Protein AF-A0A2C1LMJ2-F1 (afdb_monomer_lite)

Sequence (277 aa):
MWPTKSTRITDYFDTNRGGKLHGAVDVGAIQAGVAGDPIFAMADGMVTKAGTVTRGGLGIYIDHGQSIKSRYLHMSELSVQTGQMVKKGQVIGKMGGSDFKDGVLIPNGYAVHLDFVVYINDQATDPLKFFKDGQAIAGTPAAGSGKPNTSDKRKAIVDEASKYLGQGKVRYVSGAREPQNGKADCSGFTDYIYKKIAGINIGSWTGEQIKSGKTINISQAQVGDLIFIENPGHVAIVYDPAKRQMIHIGDDKGVQITDYDYAARGQRMVAVKNVLD

Secondary structure (DSSP, 8-state):
--SSS---EEE-TT-EETTEE--SEEEE-SSTT---PEEE-SSSEEEEEEEEETTTEEEEEEE-STTEEEEEEEEEEE---TT-EE-TT-EEEEEB-TTEETTEE-TT---SEEEEEEEETTEEE-GGGTEETTEEPTT-----SSSS-HHHHHHHHHHHHHTTBBTTTSEE-TT-EEGGGTEE-HHHHHHHHHHHHH-----SSHHHHTTSSEEE-GGG--TT-EEEEETTTEEEEEEETTTTEEEE--STT-BEEEEGGGGTTT-EEEEEEE---

InterPro domains:
  IPR000064 Endopeptidase, NLPC/P60 domain [PF00877] (170-272)
  IPR000064 Endopeptidase, NLPC/P60 domain [PS51935] (151-277)
  IPR011055 Duplicated hybrid motif [G3DSA:2.70.70.10] (1-127)
  IPR011055 Duplicated hybrid motif [SSF51261] (3-130)
  IPR016047 M23ase, beta-sheet core domain [PF01551] (32-127)
  IPR038765 Papain-like cysteine peptidase superfamily [SSF54001] (149-261)
  IPR050570 Bacterial cell wall metabolism enzyme [PTHR21666] (2-132)

Radius of gyration: 23.45 Å; chains: 1; bounding box: 61×38×62 Å

Structure (mmCIF, N/CA/C/O backbone):
data_AF-A0A2C1LMJ2-F1
#
_entry.id   AF-A0A2C1LMJ2-F1
#
loop_
_atom_site.group_PDB
_atom_site.id
_atom_site.type_symbol
_atom_site.label_atom_id
_atom_site.label_alt_id
_atom_site.label_comp_id
_atom_site.label_asym_id
_atom_site.label_entity_id
_atom_site.label_seq_id
_atom_site.pdbx_PDB_ins_code
_atom_site.Cartn_x
_atom_site.Cartn_y
_atom_site.Cartn_z
_atom_site.occupancy
_atom_site.B_iso_or_equiv
_atom_site.auth_seq_id
_atom_site.auth_comp_id
_atom_site.auth_asym_id
_atom_site.auth_atom_id
_atom_site.pdbx_PDB_model_num
ATOM 1 N N . MET A 1 1 ? 8.960 -12.797 -10.172 1.00 85.94 1 MET A N 1
ATOM 2 C CA . MET A 1 1 ? 9.346 -13.128 -11.555 1.00 85.94 1 MET 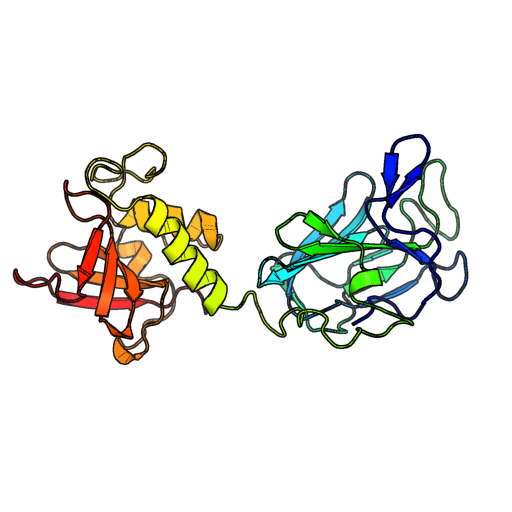A CA 1
ATOM 3 C C . MET A 1 1 ? 10.330 -12.068 -11.981 1.00 85.94 1 MET A C 1
ATOM 5 O O . MET A 1 1 ? 10.179 -10.933 -11.550 1.00 85.94 1 MET A O 1
ATOM 9 N N . TRP A 1 2 ? 11.345 -12.449 -12.746 1.00 93.62 2 TRP A N 1
ATOM 10 C CA . TRP A 1 2 ? 12.277 -11.483 -13.311 1.00 93.62 2 TRP A CA 1
ATOM 11 C C . TRP A 1 2 ? 11.534 -10.512 -14.252 1.00 93.62 2 TRP A C 1
ATOM 13 O O . TRP A 1 2 ? 10.632 -10.954 -14.969 1.00 93.62 2 TRP A O 1
ATOM 23 N N . PRO A 1 3 ? 11.827 -9.199 -14.225 1.00 94.75 3 PRO A N 1
ATOM 24 C CA . PRO A 1 3 ? 10.939 -8.187 -14.797 1.00 94.75 3 PRO A CA 1
ATOM 25 C C . PRO A 1 3 ? 11.120 -7.961 -16.304 1.00 94.75 3 PRO A C 1
ATOM 27 O O . PRO A 1 3 ? 10.484 -7.080 -16.867 1.00 94.75 3 PRO A O 1
ATOM 30 N N . THR A 1 4 ? 11.971 -8.726 -16.981 1.00 95.25 4 THR A N 1
ATOM 31 C CA . THR A 1 4 ? 12.159 -8.674 -18.439 1.00 95.25 4 THR A CA 1
ATOM 32 C C . THR A 1 4 ? 12.634 -10.040 -18.940 1.00 95.25 4 THR A C 1
ATOM 34 O O . THR A 1 4 ? 12.908 -10.933 -18.145 1.00 95.25 4 THR A O 1
ATOM 37 N N . LYS A 1 5 ? 12.704 -10.250 -20.255 1.00 93.50 5 LYS A N 1
ATOM 38 C CA . LYS A 1 5 ? 13.261 -11.482 -20.839 1.00 93.50 5 LYS A CA 1
ATOM 39 C C . LYS A 1 5 ? 14.792 -11.513 -20.805 1.00 93.50 5 LYS A C 1
ATOM 41 O O . LYS A 1 5 ? 15.373 -12.592 -20.779 1.00 93.50 5 LYS A O 1
ATOM 46 N N . SER A 1 6 ? 15.438 -10.349 -20.839 1.00 94.19 6 SER A N 1
ATOM 47 C CA . SER A 1 6 ? 16.899 -10.244 -20.829 1.00 94.19 6 SER A CA 1
ATOM 48 C C . SER A 1 6 ? 17.466 -10.528 -19.441 1.00 94.19 6 SER A C 1
ATOM 50 O O . SER A 1 6 ? 16.943 -10.038 -18.447 1.00 94.19 6 SER A O 1
ATOM 52 N N . THR A 1 7 ? 18.571 -11.263 -19.360 1.00 92.25 7 THR A N 1
ATOM 53 C CA . THR A 1 7 ? 19.354 -11.470 -18.127 1.00 92.25 7 THR A CA 1
ATOM 54 C C . THR A 1 7 ? 20.678 -10.698 -18.144 1.00 92.25 7 THR A C 1
ATOM 56 O O . THR A 1 7 ? 21.542 -10.916 -17.298 1.00 92.25 7 THR A O 1
ATOM 59 N N . ARG A 1 8 ? 20.857 -9.787 -19.112 1.00 93.50 8 ARG A N 1
ATOM 60 C CA . ARG A 1 8 ? 22.090 -9.015 -19.311 1.00 93.50 8 ARG A CA 1
ATOM 61 C C . ARG A 1 8 ? 22.219 -7.916 -18.258 1.00 93.50 8 ARG A C 1
ATOM 63 O O . ARG A 1 8 ? 21.738 -6.807 -18.470 1.00 93.50 8 ARG A O 1
ATOM 70 N N . ILE A 1 9 ? 22.881 -8.211 -17.144 1.00 93.88 9 ILE A N 1
ATOM 71 C CA . ILE A 1 9 ? 23.199 -7.197 -16.134 1.00 93.88 9 ILE A CA 1
ATOM 72 C C . ILE A 1 9 ? 24.273 -6.258 -16.688 1.00 93.88 9 ILE A C 1
ATOM 74 O O . ILE A 1 9 ? 25.359 -6.700 -17.062 1.00 93.88 9 ILE A O 1
ATOM 78 N N . THR A 1 10 ? 23.946 -4.972 -16.782 1.00 91.88 10 THR A N 1
ATOM 79 C CA . THR A 1 10 ? 24.845 -3.916 -17.268 1.00 91.88 10 THR A CA 1
ATOM 80 C C . THR A 1 10 ? 25.424 -3.076 -16.138 1.00 91.88 10 THR A C 1
ATOM 82 O O . THR A 1 10 ? 26.495 -2.506 -16.319 1.00 91.88 10 THR A O 1
ATOM 85 N N . ASP A 1 11 ? 24.760 -3.029 -14.980 1.00 90.75 11 ASP A N 1
ATOM 86 C CA . ASP A 1 11 ? 25.336 -2.510 -13.738 1.00 90.75 11 ASP A CA 1
ATOM 87 C C . ASP A 1 11 ? 24.679 -3.153 -12.504 1.00 90.75 11 ASP A C 1
ATOM 89 O O . ASP A 1 11 ? 23.511 -3.551 -12.536 1.00 90.75 11 ASP A O 1
ATOM 93 N N . TYR A 1 12 ? 25.438 -3.261 -11.419 1.00 92.19 12 TYR A N 1
ATOM 94 C CA . TYR A 1 12 ? 25.044 -3.920 -10.178 1.00 92.19 12 TYR A CA 1
ATOM 95 C C . TYR A 1 12 ? 24.556 -2.926 -9.121 1.00 92.19 12 TYR A C 1
ATOM 97 O O . TYR A 1 12 ? 24.864 -1.729 -9.156 1.00 92.19 12 TYR A O 1
ATOM 105 N N . PHE A 1 13 ? 23.807 -3.454 -8.153 1.00 90.25 13 PHE A N 1
ATOM 106 C CA . PHE A 1 13 ? 23.475 -2.736 -6.929 1.00 90.25 13 PHE A CA 1
ATOM 107 C C . PHE A 1 13 ? 24.760 -2.438 -6.145 1.00 90.25 13 PHE A C 1
ATOM 109 O O . PHE A 1 13 ? 25.679 -3.253 -6.111 1.00 90.25 13 PHE A O 1
ATOM 116 N N . ASP A 1 14 ? 24.829 -1.261 -5.533 1.00 88.31 14 ASP A N 1
ATOM 117 C CA . ASP A 1 14 ? 25.985 -0.724 -4.812 1.00 88.31 14 ASP A CA 1
ATOM 118 C C . ASP A 1 14 ? 27.267 -0.528 -5.646 1.00 88.31 14 ASP A C 1
ATOM 120 O O . ASP A 1 14 ? 28.320 -0.222 -5.081 1.00 88.31 14 ASP A O 1
ATOM 124 N N . THR A 1 15 ? 27.216 -0.586 -6.987 1.00 88.19 15 THR A N 1
ATOM 125 C CA . THR A 1 15 ? 28.361 -0.150 -7.807 1.00 88.19 15 THR A CA 1
ATOM 126 C C . THR A 1 15 ? 28.733 1.289 -7.446 1.00 88.19 15 THR A C 1
ATOM 128 O O . THR A 1 15 ? 27.905 2.204 -7.496 1.00 88.19 15 THR A O 1
ATOM 131 N N . ASN A 1 16 ? 29.996 1.508 -7.079 1.00 86.94 16 ASN A N 1
ATOM 132 C CA . ASN A 1 16 ? 30.494 2.823 -6.695 1.00 86.94 16 ASN A CA 1
ATOM 133 C C . ASN A 1 16 ? 30.816 3.668 -7.936 1.00 86.94 16 ASN A C 1
ATOM 135 O O . ASN A 1 16 ? 31.788 3.414 -8.645 1.00 86.94 16 ASN A O 1
ATOM 139 N N . ARG A 1 17 ? 30.025 4.717 -8.164 1.00 82.38 17 ARG A N 1
ATOM 140 C CA . ARG A 1 17 ? 30.192 5.680 -9.257 1.00 82.38 17 ARG A CA 1
ATOM 141 C C . ARG A 1 17 ? 30.736 6.998 -8.694 1.00 82.38 17 ARG A C 1
ATOM 143 O O . ARG A 1 17 ? 29.991 7.956 -8.496 1.00 82.38 17 ARG A O 1
ATOM 150 N N . GLY A 1 18 ? 32.031 7.029 -8.372 1.00 77.69 18 GLY A N 1
ATOM 151 C CA . GLY A 1 18 ? 32.711 8.243 -7.892 1.00 77.69 18 GLY A CA 1
ATOM 152 C C . GLY A 1 18 ? 32.215 8.742 -6.529 1.00 77.69 18 GLY A C 1
ATOM 153 O O . GLY A 1 18 ? 32.007 9.937 -6.344 1.00 77.69 18 GLY A O 1
ATOM 154 N N . GLY A 1 19 ? 31.979 7.826 -5.588 1.00 77.19 19 GLY A N 1
ATOM 155 C CA . GLY A 1 19 ? 31.484 8.120 -4.238 1.00 77.19 19 GLY A CA 1
ATOM 156 C C . GLY A 1 19 ? 29.964 8.023 -4.092 1.00 77.19 19 GLY A C 1
ATOM 157 O O . GLY A 1 19 ? 29.449 8.140 -2.983 1.00 77.19 19 GLY A O 1
ATOM 158 N N . LYS A 1 20 ? 29.236 7.776 -5.188 1.00 80.94 20 LYS A N 1
ATOM 159 C CA . LYS A 1 20 ? 27.794 7.531 -5.170 1.00 80.94 20 LYS A CA 1
ATOM 160 C C . LYS A 1 20 ? 27.500 6.071 -5.500 1.00 80.94 20 LYS A C 1
ATOM 162 O O . LYS A 1 20 ? 27.797 5.619 -6.602 1.00 80.94 20 LYS A O 1
ATOM 167 N N . LEU A 1 21 ? 26.885 5.362 -4.558 1.00 85.38 21 LEU A N 1
ATOM 168 C CA . LEU A 1 21 ? 26.446 3.983 -4.759 1.00 85.38 21 LEU A CA 1
ATOM 169 C C . LEU A 1 21 ? 25.226 3.923 -5.682 1.00 85.38 21 LEU A C 1
ATOM 171 O O . LEU A 1 21 ? 24.324 4.770 -5.620 1.00 85.38 21 LEU A O 1
ATOM 175 N N . HIS A 1 22 ? 25.215 2.920 -6.549 1.00 86.56 22 HIS A N 1
ATOM 176 C CA . HIS A 1 22 ? 24.109 2.642 -7.443 1.00 86.56 22 HIS A CA 1
ATOM 177 C C . HIS A 1 22 ? 22.973 1.921 -6.700 1.00 86.56 22 HIS A C 1
ATOM 179 O O . HIS A 1 22 ? 23.120 0.788 -6.266 1.00 86.56 22 HIS A O 1
ATOM 185 N N . GLY A 1 23 ? 21.824 2.576 -6.535 1.00 89.25 23 GLY A N 1
ATOM 186 C CA . GLY A 1 23 ? 20.701 2.038 -5.752 1.00 89.25 23 GLY A CA 1
ATOM 187 C C . GLY A 1 23 ? 19.772 1.088 -6.515 1.00 89.25 23 GLY A C 1
ATOM 188 O O . GLY A 1 23 ? 18.599 1.005 -6.147 1.00 89.25 23 GLY A O 1
ATOM 189 N N . ALA A 1 24 ? 20.246 0.465 -7.597 1.00 92.38 24 ALA A N 1
ATOM 190 C CA . ALA A 1 24 ? 19.465 -0.398 -8.478 1.00 92.38 24 ALA A CA 1
ATOM 191 C C . ALA A 1 24 ? 20.333 -1.439 -9.188 1.00 92.38 24 ALA A C 1
ATOM 193 O O . ALA A 1 24 ? 21.556 -1.398 -9.111 1.00 92.38 24 ALA A O 1
ATOM 194 N N . VAL A 1 25 ? 19.688 -2.372 -9.883 1.00 94.38 25 VAL A N 1
ATOM 195 C CA . VAL A 1 25 ? 20.341 -3.221 -10.884 1.00 94.38 25 VAL A CA 1
ATOM 196 C C . VAL A 1 25 ? 19.896 -2.751 -12.259 1.00 94.38 25 VAL A C 1
ATOM 198 O O . VAL A 1 25 ? 18.694 -2.638 -12.506 1.00 94.38 25 VAL A O 1
ATOM 201 N N . ASP A 1 26 ? 20.863 -2.524 -13.146 1.00 94.94 26 ASP A N 1
ATOM 202 C CA . ASP A 1 26 ? 20.603 -2.141 -14.530 1.00 94.94 26 ASP A CA 1
ATOM 203 C C . ASP A 1 26 ? 20.604 -3.396 -15.404 1.00 94.94 26 ASP A C 1
ATOM 205 O O . ASP A 1 26 ? 21.599 -4.123 -15.483 1.00 94.94 26 ASP A O 1
ATOM 209 N N . VAL A 1 27 ? 19.479 -3.655 -16.070 1.00 95.62 27 VAL A N 1
ATOM 210 C CA . VAL A 1 27 ? 19.295 -4.791 -16.980 1.00 95.62 27 VAL A CA 1
ATOM 211 C C . VAL A 1 27 ? 19.200 -4.270 -18.407 1.00 95.62 27 VAL A C 1
ATOM 213 O O . VAL A 1 27 ? 18.234 -3.601 -18.770 1.00 95.62 27 VAL A O 1
ATOM 216 N N . GLY A 1 28 ? 20.189 -4.580 -19.238 1.00 93.62 28 GLY A N 1
ATOM 217 C CA . GLY A 1 28 ? 20.190 -4.190 -20.644 1.00 93.62 28 GLY A CA 1
ATOM 218 C C . GLY A 1 28 ? 19.134 -4.942 -21.455 1.00 93.62 28 GLY A C 1
ATOM 219 O O . GLY A 1 28 ? 18.804 -6.090 -21.150 1.00 93.62 28 GLY A O 1
ATOM 220 N N . ALA A 1 29 ? 18.658 -4.325 -22.537 1.00 93.12 29 ALA A N 1
ATOM 221 C CA . ALA A 1 29 ? 17.764 -4.970 -23.504 1.00 93.12 29 ALA A CA 1
ATOM 222 C C . ALA A 1 29 ? 18.360 -6.268 -24.090 1.00 93.12 29 ALA A C 1
ATOM 224 O O . ALA A 1 29 ? 19.580 -6.460 -24.077 1.00 93.12 29 ALA A O 1
ATOM 225 N N . ILE A 1 30 ? 17.510 -7.154 -24.620 1.00 93.00 30 ILE A N 1
ATOM 226 C CA . ILE A 1 30 ? 17.880 -8.411 -25.289 1.00 93.00 30 ILE A CA 1
ATOM 227 C C . ILE A 1 30 ? 18.938 -8.121 -26.353 1.00 93.00 30 ILE A C 1
ATOM 229 O O . ILE A 1 30 ? 20.022 -8.704 -26.330 1.00 93.00 30 ILE A O 1
ATOM 233 N N . GLN A 1 31 ? 18.645 -7.167 -27.238 1.00 91.31 31 GLN A N 1
ATOM 234 C CA . GLN A 1 31 ? 19.611 -6.610 -28.171 1.00 91.31 31 GLN A CA 1
ATOM 235 C C . GLN A 1 31 ? 20.116 -5.274 -27.625 1.00 91.31 31 GLN A C 1
ATOM 237 O O . GLN A 1 31 ? 19.340 -4.357 -27.363 1.00 91.31 31 GLN A O 1
ATOM 242 N N . ALA A 1 32 ? 21.432 -5.163 -27.434 1.00 88.88 32 ALA A N 1
ATOM 243 C CA . ALA A 1 32 ? 22.042 -3.965 -26.869 1.00 88.88 32 ALA A CA 1
ATOM 244 C C . ALA A 1 32 ? 21.662 -2.710 -27.675 1.00 88.88 32 ALA A C 1
ATOM 246 O O . ALA A 1 32 ? 21.808 -2.684 -28.895 1.00 88.88 32 ALA A O 1
ATOM 247 N N . GLY A 1 33 ? 21.175 -1.680 -26.978 1.00 84.25 33 GLY A N 1
ATOM 248 C CA . GLY A 1 33 ? 20.777 -0.406 -27.583 1.00 84.25 33 GLY A CA 1
ATOM 249 C C . GLY A 1 33 ? 19.400 -0.394 -28.257 1.00 84.25 33 GLY A C 1
ATOM 250 O O . GLY A 1 33 ? 18.991 0.661 -28.730 1.00 84.25 33 GLY A O 1
ATOM 251 N N . VAL A 1 34 ? 18.666 -1.512 -28.286 1.00 88.69 34 VAL A N 1
ATOM 252 C CA . VAL A 1 34 ? 17.339 -1.592 -28.917 1.00 88.69 34 VAL A CA 1
ATOM 253 C C . VAL A 1 34 ? 16.242 -1.540 -27.855 1.00 88.69 34 VAL A C 1
ATOM 255 O O . VAL A 1 34 ? 16.146 -2.421 -27.006 1.00 88.69 34 VAL A O 1
ATOM 258 N N . ALA A 1 35 ? 15.418 -0.490 -27.889 1.00 90.88 35 ALA A N 1
ATOM 259 C CA . ALA A 1 35 ? 14.278 -0.318 -26.987 1.00 90.88 35 ALA A CA 1
ATOM 260 C C . ALA A 1 35 ? 13.079 -1.195 -27.392 1.00 90.88 35 ALA A C 1
ATOM 262 O O . ALA A 1 35 ? 13.004 -1.691 -28.513 1.00 90.88 35 ALA A O 1
ATOM 263 N N . GLY A 1 36 ? 12.104 -1.330 -26.490 1.00 92.62 36 GLY A N 1
ATOM 264 C CA . GLY A 1 36 ? 10.821 -1.978 -26.785 1.00 92.62 36 GLY A CA 1
ATOM 265 C C . GLY A 1 36 ? 10.602 -3.332 -26.113 1.00 92.62 36 GLY A C 1
ATOM 266 O O . GLY A 1 36 ? 9.478 -3.834 -26.146 1.00 92.62 36 GLY A O 1
ATOM 267 N N . ASP A 1 37 ? 11.625 -3.903 -25.471 1.00 96.12 37 ASP A N 1
ATOM 268 C CA . ASP A 1 37 ? 11.475 -5.156 -24.729 1.00 96.12 37 ASP A CA 1
ATOM 269 C C . ASP A 1 37 ? 10.363 -5.047 -23.675 1.00 96.12 37 ASP A C 1
ATOM 271 O O . ASP A 1 37 ? 10.301 -4.046 -22.951 1.00 96.12 37 ASP A O 1
ATOM 275 N N . PRO A 1 38 ? 9.488 -6.060 -23.543 1.00 97.56 38 PRO A N 1
ATOM 276 C CA . PRO A 1 38 ? 8.408 -6.019 -22.570 1.00 97.56 38 PRO A CA 1
ATOM 277 C C . PRO A 1 38 ? 8.964 -6.044 -21.144 1.00 97.56 38 PRO A C 1
ATOM 279 O O . PRO A 1 38 ? 9.822 -6.866 -20.810 1.00 97.56 38 PRO A O 1
ATOM 282 N N . ILE A 1 39 ? 8.422 -5.170 -20.298 1.00 98.44 39 ILE A N 1
ATOM 283 C CA . ILE A 1 39 ? 8.663 -5.166 -18.856 1.00 98.44 39 ILE A CA 1
ATOM 284 C C . ILE A 1 39 ? 7.461 -5.805 -18.163 1.00 98.44 39 ILE A C 1
ATOM 286 O O . ILE A 1 39 ? 6.311 -5.454 -18.441 1.00 98.44 39 ILE A O 1
ATOM 290 N N . PHE A 1 40 ? 7.731 -6.731 -17.249 1.00 97.69 40 PHE A N 1
ATOM 291 C CA . PHE A 1 40 ? 6.736 -7.498 -16.509 1.00 97.69 40 PHE A CA 1
ATOM 292 C C . PHE A 1 40 ? 6.685 -7.085 -15.038 1.00 97.69 40 PHE A C 1
ATOM 294 O O . PHE A 1 40 ? 7.719 -6.852 -14.412 1.00 97.69 40 PHE A O 1
ATOM 301 N N . ALA A 1 41 ? 5.489 -7.098 -14.449 1.00 95.75 41 ALA A N 1
ATOM 302 C CA . ALA A 1 41 ? 5.347 -6.986 -13.002 1.00 95.75 41 ALA A CA 1
ATOM 303 C C . ALA A 1 41 ? 6.002 -8.193 -12.306 1.00 95.75 41 ALA A C 1
ATOM 305 O O . ALA A 1 41 ? 5.666 -9.350 -12.588 1.00 95.75 41 ALA A O 1
ATOM 306 N N . MET A 1 42 ? 6.912 -7.939 -11.358 1.00 93.38 42 MET A N 1
ATOM 307 C CA . MET A 1 42 ? 7.616 -9.016 -10.651 1.00 93.38 42 MET A CA 1
ATOM 308 C C . MET A 1 42 ? 6.660 -9.919 -9.853 1.00 93.38 42 MET A C 1
ATOM 310 O O . MET A 1 42 ? 6.936 -11.106 -9.658 1.00 93.38 42 MET A O 1
ATOM 314 N N . ALA A 1 43 ? 5.551 -9.360 -9.382 1.00 87.00 43 ALA A N 1
ATOM 315 C CA . ALA A 1 43 ? 4.539 -10.002 -8.560 1.00 87.00 43 ALA A CA 1
ATOM 316 C C . ALA A 1 43 ? 3.198 -9.279 -8.736 1.00 87.00 43 ALA A C 1
ATOM 318 O O . ALA A 1 43 ? 3.145 -8.206 -9.342 1.00 87.00 43 ALA A O 1
ATOM 319 N N . ASP A 1 44 ? 2.128 -9.870 -8.209 1.00 80.50 44 ASP A N 1
ATOM 320 C CA . ASP A 1 44 ? 0.839 -9.187 -8.100 1.00 80.50 44 ASP A CA 1
ATOM 321 C C . ASP A 1 44 ? 1.005 -7.915 -7.262 1.00 80.50 44 ASP A C 1
ATOM 323 O O . ASP A 1 44 ? 1.825 -7.873 -6.346 1.00 80.50 44 ASP A O 1
ATOM 327 N N . GLY A 1 45 ? 0.246 -6.867 -7.563 1.00 80.25 45 GLY A N 1
ATOM 328 C CA . GLY A 1 45 ? 0.314 -5.644 -6.770 1.00 80.25 45 GLY A CA 1
ATOM 329 C C . GLY A 1 45 ? -0.518 -4.502 -7.325 1.00 80.25 45 GLY A C 1
ATOM 330 O O . GLY A 1 45 ? -1.199 -4.641 -8.343 1.00 80.25 45 GLY A O 1
ATOM 331 N N . MET A 1 46 ? -0.464 -3.366 -6.636 1.00 80.38 46 MET A N 1
ATOM 332 C CA . MET A 1 46 ? -1.110 -2.120 -7.041 1.00 80.38 46 MET A CA 1
ATOM 333 C C . MET A 1 46 ? -0.057 -1.137 -7.542 1.00 80.38 46 MET A C 1
ATOM 335 O O . MET A 1 46 ? 0.916 -0.850 -6.846 1.00 80.38 46 MET A O 1
ATOM 339 N N . VAL A 1 47 ? -0.263 -0.585 -8.733 1.00 84.94 47 VAL A N 1
ATOM 340 C CA . VAL A 1 47 ? 0.583 0.481 -9.268 1.00 84.94 47 VAL A CA 1
ATOM 341 C C . VAL A 1 47 ? 0.400 1.729 -8.402 1.00 84.94 47 VAL A C 1
ATOM 343 O O . VAL A 1 47 ? -0.665 2.340 -8.403 1.00 84.94 47 VAL A O 1
ATOM 346 N N . THR A 1 48 ? 1.423 2.124 -7.648 1.00 85.38 48 THR A N 1
ATOM 347 C CA . THR A 1 48 ? 1.388 3.320 -6.783 1.00 85.38 48 THR A CA 1
ATOM 348 C C . THR A 1 48 ? 1.857 4.576 -7.505 1.00 85.38 48 THR A C 1
ATOM 350 O O . THR A 1 48 ? 1.533 5.687 -7.088 1.00 85.38 48 THR A O 1
ATOM 353 N N . LYS A 1 49 ? 2.581 4.412 -8.616 1.00 93.00 49 LYS A N 1
ATOM 354 C CA . LYS A 1 49 ? 2.957 5.492 -9.528 1.00 93.00 49 LYS A CA 1
ATOM 355 C C . LYS A 1 49 ? 3.190 4.935 -10.929 1.00 93.00 49 LYS A C 1
ATOM 357 O O . LYS A 1 49 ? 3.893 3.942 -11.064 1.00 93.00 49 LYS A O 1
ATOM 362 N N . ALA A 1 50 ? 2.655 5.600 -11.947 1.00 95.88 50 ALA A N 1
ATOM 363 C CA . ALA A 1 50 ? 2.994 5.406 -13.355 1.00 95.88 50 ALA A CA 1
ATOM 364 C C . ALA A 1 50 ? 3.095 6.779 -14.033 1.00 95.88 50 ALA A C 1
ATOM 366 O O . ALA A 1 50 ? 2.125 7.536 -14.041 1.00 95.88 50 ALA A O 1
ATOM 367 N N . GLY A 1 51 ? 4.274 7.132 -14.543 1.00 93.56 51 GLY A N 1
ATOM 368 C CA . GLY A 1 51 ? 4.508 8.414 -15.211 1.00 93.56 51 GLY A CA 1
ATOM 369 C C . GLY A 1 51 ? 5.956 8.877 -15.100 1.00 93.56 51 GLY A C 1
ATOM 370 O O . GLY A 1 51 ? 6.853 8.080 -14.833 1.00 93.56 51 GLY A O 1
ATOM 371 N N . THR A 1 52 ? 6.188 10.177 -15.278 1.00 92.06 52 THR A N 1
ATOM 372 C CA . THR A 1 52 ? 7.531 10.761 -15.179 1.00 92.06 52 THR A CA 1
ATOM 373 C C . THR A 1 52 ? 8.066 10.717 -13.744 1.00 92.06 52 THR A C 1
ATOM 375 O O . THR A 1 52 ? 7.405 11.107 -12.773 1.00 92.06 52 THR A O 1
ATOM 378 N N . VAL A 1 53 ? 9.306 10.257 -13.609 1.00 88.62 53 VAL A N 1
ATOM 379 C CA . VAL A 1 53 ? 10.069 10.172 -12.367 1.00 88.62 53 VAL A CA 1
ATOM 380 C C . VAL A 1 53 ? 11.312 11.042 -12.513 1.00 88.62 53 VAL A C 1
ATOM 382 O O . VAL A 1 53 ? 12.065 10.928 -13.479 1.00 88.62 53 VAL A O 1
ATOM 385 N N . THR A 1 54 ? 11.543 11.923 -11.540 1.00 84.06 54 THR A N 1
ATOM 386 C CA . THR A 1 54 ? 12.714 12.804 -11.513 1.00 84.06 54 THR A CA 1
ATOM 387 C C . THR A 1 54 ? 13.996 11.980 -11.630 1.00 84.06 54 THR A C 1
ATOM 389 O O . THR A 1 54 ? 14.241 11.108 -10.799 1.00 84.06 54 THR A O 1
ATOM 392 N N . ARG A 1 55 ? 14.816 12.268 -12.652 1.00 80.62 55 ARG A N 1
ATOM 393 C CA . ARG A 1 55 ? 16.060 11.538 -12.986 1.00 80.62 55 ARG A CA 1
ATOM 394 C C . ARG A 1 55 ? 15.866 10.058 -13.367 1.00 80.62 55 ARG A C 1
ATOM 396 O O . ARG A 1 55 ? 16.847 9.331 -13.434 1.00 80.62 55 ARG A O 1
ATOM 403 N N . GLY A 1 56 ? 14.629 9.619 -13.603 1.00 84.69 56 GLY A N 1
ATOM 404 C CA . GLY A 1 56 ? 14.281 8.244 -13.975 1.00 84.69 56 GLY A CA 1
ATOM 405 C C . GLY A 1 56 ? 13.565 8.106 -15.322 1.00 84.69 56 GLY A C 1
ATOM 406 O O . GLY A 1 56 ? 13.328 6.986 -15.761 1.00 84.69 56 GLY A O 1
ATOM 407 N N . GLY A 1 57 ? 13.198 9.212 -15.979 1.00 88.88 57 GLY A N 1
ATOM 408 C CA . GLY A 1 57 ? 12.363 9.167 -17.184 1.00 88.88 57 GLY A CA 1
ATOM 409 C C . GLY A 1 57 ? 10.955 8.654 -16.867 1.00 88.88 57 GLY A C 1
ATOM 410 O O . GLY A 1 57 ? 10.421 8.944 -15.794 1.00 88.88 57 GLY A O 1
ATOM 411 N N . LEU A 1 58 ? 10.337 7.900 -17.779 1.00 92.94 58 LEU A N 1
ATOM 412 C CA . LEU A 1 58 ? 9.099 7.185 -17.464 1.00 92.94 58 LEU A CA 1
ATOM 413 C C . LEU A 1 58 ? 9.396 6.012 -16.531 1.00 92.94 58 LEU A C 1
ATOM 415 O O . LEU A 1 58 ? 10.365 5.275 -16.726 1.00 92.94 58 LEU A O 1
ATOM 419 N N . GLY A 1 59 ? 8.534 5.819 -15.540 1.00 96.00 59 GLY A N 1
ATOM 420 C CA . GLY A 1 59 ? 8.684 4.717 -14.611 1.00 96.00 59 GLY A CA 1
ATOM 421 C C . GLY A 1 59 ? 7.406 4.324 -13.894 1.00 96.00 59 GLY A C 1
ATOM 422 O O . GLY A 1 59 ? 6.414 5.060 -13.860 1.00 96.00 59 GLY A O 1
ATOM 423 N N . ILE A 1 60 ? 7.471 3.135 -13.304 1.00 97.94 60 ILE A N 1
ATOM 424 C CA . ILE A 1 60 ? 6.399 2.495 -12.555 1.00 97.94 60 ILE A CA 1
ATOM 425 C C . ILE A 1 60 ? 6.901 2.111 -11.165 1.00 97.94 60 ILE A C 1
ATOM 427 O O . ILE A 1 60 ? 8.019 1.625 -11.003 1.00 97.94 60 ILE A O 1
ATOM 431 N N . TYR A 1 61 ? 6.043 2.300 -10.167 1.00 96.88 61 TYR A N 1
ATOM 432 C CA . TYR A 1 61 ? 6.192 1.747 -8.826 1.00 96.88 61 TYR A CA 1
ATOM 433 C C . TYR A 1 61 ? 4.998 0.841 -8.538 1.00 96.88 61 TYR A C 1
ATOM 435 O O . TYR A 1 61 ? 3.856 1.229 -8.797 1.00 96.88 61 TYR A O 1
ATOM 443 N N . ILE A 1 62 ? 5.251 -0.347 -7.991 1.00 88.94 62 ILE A N 1
ATOM 444 C CA . ILE A 1 62 ? 4.209 -1.307 -7.611 1.00 88.94 62 ILE A CA 1
ATOM 445 C C . ILE A 1 62 ? 4.378 -1.659 -6.137 1.00 88.94 62 ILE A C 1
ATOM 447 O O . ILE A 1 62 ? 5.470 -2.018 -5.704 1.00 88.94 62 ILE A O 1
ATOM 451 N N . ASP A 1 63 ? 3.293 -1.550 -5.376 1.00 81.50 63 ASP A N 1
ATOM 452 C CA . ASP A 1 63 ? 3.184 -2.084 -4.020 1.00 81.50 63 ASP A CA 1
ATOM 453 C C . ASP A 1 63 ? 2.642 -3.516 -4.072 1.00 81.50 63 ASP A C 1
ATOM 455 O O . ASP A 1 63 ? 1.564 -3.760 -4.623 1.00 81.50 63 ASP A O 1
ATOM 459 N N . HIS A 1 64 ? 3.408 -4.451 -3.512 1.00 80.69 64 HIS A N 1
ATOM 460 C CA . HIS A 1 64 ? 3.117 -5.885 -3.484 1.00 80.69 64 HIS A CA 1
ATOM 461 C C . HIS A 1 64 ? 2.579 -6.357 -2.120 1.00 80.69 64 HIS A C 1
ATOM 463 O O . HIS A 1 64 ? 2.378 -7.555 -1.919 1.00 80.69 64 HIS A O 1
ATOM 469 N N . GLY A 1 65 ? 2.349 -5.440 -1.172 1.00 67.94 65 GLY A N 1
ATOM 470 C CA . GLY A 1 65 ? 2.006 -5.772 0.212 1.00 67.94 65 GLY A CA 1
ATOM 471 C C . GLY A 1 65 ? 3.213 -6.230 1.035 1.00 67.94 65 GLY A C 1
ATOM 472 O O . GLY A 1 65 ? 4.331 -6.298 0.531 1.00 67.94 65 GLY A O 1
ATOM 473 N N . GLN A 1 66 ? 2.999 -6.527 2.324 1.00 68.31 66 GLN A N 1
ATOM 474 C CA . GLN A 1 66 ? 4.051 -6.979 3.257 1.00 68.31 66 GLN A CA 1
ATOM 475 C C . GLN A 1 66 ? 5.310 -6.086 3.267 1.00 68.31 66 GLN A C 1
ATOM 477 O O . GLN A 1 66 ? 6.429 -6.572 3.419 1.00 68.31 66 GLN A O 1
ATOM 482 N N . SER A 1 67 ? 5.135 -4.775 3.064 1.00 76.62 67 SER A N 1
ATOM 483 C CA . SER A 1 67 ? 6.232 -3.804 2.930 1.00 76.62 67 SER A CA 1
ATOM 484 C C . SER A 1 67 ? 7.198 -4.076 1.765 1.00 76.62 67 SER A C 1
ATOM 486 O O . SER A 1 67 ? 8.337 -3.606 1.791 1.00 76.62 67 SER A O 1
ATOM 488 N N . ILE A 1 68 ? 6.751 -4.809 0.741 1.00 80.75 68 ILE A N 1
ATOM 489 C CA . ILE A 1 68 ? 7.509 -5.101 -0.476 1.00 80.75 68 ILE A CA 1
ATOM 490 C C . ILE A 1 68 ? 7.018 -4.193 -1.604 1.00 80.75 68 ILE A C 1
ATOM 492 O O . ILE A 1 68 ? 5.832 -4.170 -1.934 1.00 80.75 68 ILE A O 1
ATOM 496 N N . LYS A 1 69 ? 7.937 -3.470 -2.247 1.00 89.44 69 LYS A N 1
ATOM 497 C CA . LYS A 1 69 ? 7.641 -2.652 -3.435 1.00 89.44 69 LYS A CA 1
ATOM 498 C C . LYS A 1 69 ? 8.646 -2.937 -4.537 1.00 89.44 69 LYS A C 1
ATOM 500 O O . LYS A 1 69 ? 9.759 -3.379 -4.268 1.00 89.44 69 LYS A O 1
ATOM 505 N N . SER A 1 70 ? 8.283 -2.639 -5.774 1.00 95.94 70 SER A N 1
ATOM 506 C CA . SER A 1 70 ? 9.222 -2.649 -6.894 1.00 95.94 70 SER A CA 1
ATOM 507 C C . SER A 1 70 ? 9.175 -1.361 -7.690 1.00 95.94 70 SER A C 1
ATOM 509 O O . SER A 1 70 ? 8.147 -0.682 -7.732 1.00 95.94 70 SER A O 1
ATOM 511 N N . ARG A 1 71 ? 10.308 -1.025 -8.309 1.00 97.00 71 ARG A N 1
ATOM 512 C CA . ARG A 1 71 ? 10.468 0.138 -9.179 1.00 97.00 71 ARG A CA 1
ATOM 513 C C . ARG A 1 71 ? 11.074 -0.279 -10.511 1.00 97.00 71 ARG A C 1
ATOM 515 O O . ARG A 1 71 ? 12.017 -1.063 -10.534 1.00 97.00 71 ARG A O 1
ATOM 522 N N . TYR A 1 72 ? 10.538 0.304 -11.576 1.00 97.75 72 TYR A N 1
ATOM 523 C CA . TYR A 1 72 ? 10.936 0.106 -12.965 1.00 97.75 72 TYR A CA 1
ATOM 524 C C . TYR A 1 72 ? 11.118 1.494 -13.578 1.00 97.75 72 TYR A C 1
ATOM 526 O O . TYR A 1 72 ? 10.141 2.240 -13.651 1.00 97.75 72 TYR A O 1
ATOM 534 N N . LEU A 1 73 ? 12.334 1.878 -13.960 1.00 95.94 73 LEU A N 1
ATOM 535 C CA . LEU A 1 73 ? 12.606 3.188 -14.569 1.00 95.94 73 LEU A CA 1
ATOM 536 C C . LEU A 1 73 ? 13.118 3.050 -16.005 1.00 95.94 73 LEU A C 1
ATOM 538 O O . LEU A 1 73 ? 13.295 1.945 -16.516 1.00 95.94 73 LEU A O 1
ATOM 542 N N . HIS A 1 74 ? 13.343 4.201 -16.641 1.00 93.38 74 HIS A N 1
ATOM 543 C CA . HIS A 1 74 ? 13.898 4.323 -17.988 1.00 93.38 74 HIS A CA 1
ATOM 544 C C . HIS A 1 74 ? 13.013 3.665 -19.057 1.00 93.38 74 HIS A C 1
ATOM 546 O O . HIS A 1 74 ? 13.488 3.186 -20.080 1.00 93.38 74 HIS A O 1
ATOM 552 N N . MET A 1 75 ? 11.698 3.647 -18.832 1.00 93.88 75 MET A N 1
ATOM 553 C CA . MET A 1 75 ? 10.735 3.035 -19.746 1.00 93.88 75 MET A CA 1
ATOM 554 C C . MET A 1 75 ? 10.510 3.916 -20.987 1.00 93.88 75 MET A C 1
ATOM 556 O O . MET A 1 75 ? 10.602 5.141 -20.918 1.00 93.88 75 MET A O 1
ATOM 560 N N . SER A 1 76 ? 10.184 3.299 -22.124 1.00 92.62 76 SER A N 1
ATOM 561 C CA . SER A 1 76 ? 9.763 4.005 -23.348 1.00 92.62 76 SER A CA 1
ATOM 562 C C . SER A 1 76 ? 8.243 4.148 -23.442 1.00 92.62 76 SER A C 1
ATOM 564 O O . SER A 1 76 ? 7.739 5.103 -24.027 1.00 92.62 76 SER A O 1
ATOM 566 N N . GLU A 1 77 ? 7.506 3.218 -22.832 1.00 94.12 77 GLU A N 1
ATOM 567 C CA . GLU A 1 77 ? 6.046 3.165 -22.858 1.00 94.12 77 GLU A CA 1
ATOM 568 C C . GLU A 1 77 ? 5.522 2.601 -21.535 1.00 94.12 77 GLU A C 1
ATOM 570 O O . GLU A 1 77 ? 6.107 1.667 -20.979 1.00 94.12 77 GLU A O 1
ATOM 575 N N . LEU A 1 78 ? 4.402 3.146 -21.054 1.00 96.44 78 LEU A N 1
ATOM 576 C CA . LEU A 1 78 ? 3.660 2.636 -19.903 1.00 96.44 78 LEU A CA 1
ATOM 577 C C . LEU A 1 78 ? 2.362 1.991 -20.398 1.00 96.44 78 LEU A C 1
ATOM 579 O O . LEU A 1 78 ? 1.591 2.632 -21.105 1.00 96.44 78 LEU A O 1
ATOM 583 N N . SER A 1 79 ? 2.100 0.747 -20.004 1.00 97.06 79 SER A N 1
ATOM 584 C CA . SER A 1 79 ? 0.870 0.016 -20.361 1.00 97.06 79 SER A CA 1
ATOM 585 C C . SER A 1 79 ? -0.122 -0.076 -19.197 1.00 97.06 79 SER A C 1
ATOM 587 O O . SER A 1 79 ? -1.137 -0.766 -19.292 1.00 97.06 79 SER A O 1
ATOM 589 N N . VAL A 1 80 ? 0.186 0.586 -18.080 1.00 95.88 80 VAL A N 1
ATOM 590 C CA . VAL A 1 80 ? -0.635 0.629 -16.866 1.00 95.88 80 VAL A CA 1
ATOM 591 C C . VAL A 1 80 ? -0.645 2.031 -16.264 1.00 95.88 80 VAL A C 1
ATOM 593 O O . VAL A 1 80 ? 0.240 2.842 -16.537 1.00 95.88 80 VAL A O 1
ATOM 596 N N . GLN A 1 81 ? -1.630 2.301 -15.410 1.00 86.00 81 GLN A N 1
ATOM 597 C CA . GLN A 1 81 ? -1.818 3.595 -14.750 1.00 86.00 81 GLN A CA 1
ATOM 598 C C . GLN A 1 81 ? -1.810 3.485 -13.219 1.00 86.00 81 GLN A C 1
ATOM 600 O O . GLN A 1 81 ? -2.056 2.419 -12.655 1.00 86.00 81 GLN A O 1
ATOM 605 N N . THR A 1 82 ? -1.553 4.598 -12.527 1.00 86.44 82 THR A N 1
ATOM 606 C CA . THR A 1 82 ? -1.631 4.669 -11.058 1.00 86.44 82 THR A CA 1
ATOM 607 C C . THR A 1 82 ? -2.998 4.191 -10.551 1.00 86.44 82 THR A C 1
ATOM 609 O O . THR A 1 82 ? -4.034 4.549 -11.105 1.00 86.44 82 THR A O 1
ATOM 612 N N . GLY A 1 83 ? -2.998 3.372 -9.499 1.00 68.25 83 GLY A N 1
ATOM 613 C CA . GLY A 1 83 ? -4.179 2.721 -8.927 1.00 68.25 83 GLY A CA 1
ATOM 614 C C . GLY A 1 83 ? -4.565 1.400 -9.602 1.00 68.25 83 GLY A C 1
ATOM 615 O O . GLY A 1 83 ? -5.388 0.663 -9.061 1.00 68.25 83 GLY A O 1
ATOM 616 N N . GLN A 1 84 ? -3.974 1.058 -10.752 1.00 74.88 84 GLN A N 1
ATOM 617 C CA . GLN A 1 84 ? -4.273 -0.191 -11.449 1.00 74.88 84 GLN A CA 1
ATOM 618 C C . GLN A 1 84 ? -3.704 -1.403 -10.704 1.00 74.88 84 GLN A C 1
ATOM 620 O O . GLN A 1 84 ? -2.553 -1.410 -10.266 1.00 74.88 84 GLN A O 1
ATOM 625 N N . MET A 1 85 ? -4.508 -2.461 -10.615 1.00 75.69 85 MET A N 1
ATOM 626 C CA . MET A 1 85 ? -4.054 -3.772 -10.161 1.00 75.69 85 MET A CA 1
ATOM 627 C C . MET A 1 85 ? -3.352 -4.512 -11.296 1.00 75.69 85 MET A C 1
ATOM 629 O O . MET A 1 85 ? -3.859 -4.555 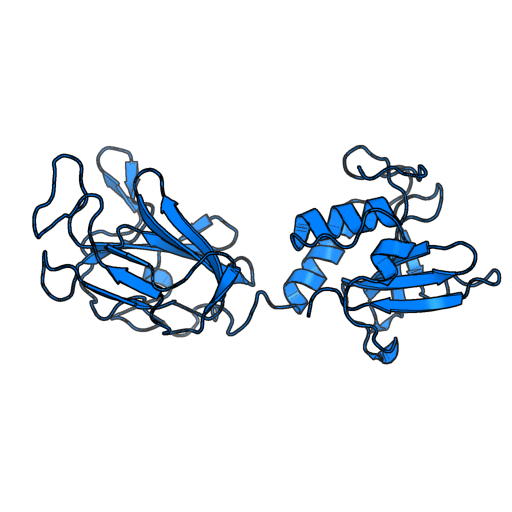-12.418 1.00 75.69 85 MET A O 1
ATOM 633 N N . VAL A 1 86 ? -2.222 -5.138 -10.987 1.00 81.62 86 VAL A N 1
ATOM 634 C CA . VAL A 1 86 ? -1.469 -5.960 -11.935 1.00 81.62 86 VAL A CA 1
ATOM 635 C C . VAL A 1 86 ? -1.230 -7.359 -11.391 1.00 81.62 86 VAL A C 1
ATOM 637 O O . VAL A 1 86 ? -1.206 -7.580 -10.177 1.00 81.62 86 VAL A O 1
ATOM 640 N N . LYS A 1 87 ? -1.059 -8.311 -12.306 1.00 85.00 87 LYS A N 1
ATOM 641 C CA . LYS A 1 87 ? -0.685 -9.692 -11.998 1.00 85.00 87 LYS A CA 1
ATOM 642 C C . LYS A 1 87 ? 0.795 -9.937 -12.236 1.00 85.00 87 LYS A C 1
ATOM 644 O O . LYS A 1 87 ? 1.393 -9.340 -13.126 1.00 85.00 87 LYS A O 1
ATOM 649 N N . LYS A 1 88 ? 1.384 -10.853 -11.470 1.00 89.44 88 LYS A N 1
ATOM 650 C CA . LYS A 1 88 ? 2.734 -11.368 -11.704 1.00 89.44 88 LYS A CA 1
ATOM 651 C C . LYS A 1 88 ? 2.882 -11.782 -13.169 1.00 89.44 88 LYS A C 1
ATOM 653 O O . LYS A 1 88 ? 2.097 -12.585 -13.665 1.00 89.44 88 LYS A O 1
ATOM 658 N N . GLY A 1 89 ? 3.898 -11.253 -13.845 1.00 91.44 89 GLY A N 1
ATOM 659 C CA . GLY A 1 89 ? 4.152 -11.531 -15.261 1.00 91.44 89 GLY A CA 1
ATOM 660 C C . GLY A 1 89 ? 3.312 -10.705 -16.242 1.00 91.44 89 GLY A C 1
ATOM 661 O O . GLY A 1 89 ? 3.551 -10.786 -17.443 1.00 91.44 89 GLY A O 1
ATOM 662 N N . GLN A 1 90 ? 2.361 -9.890 -15.774 1.00 95.25 90 GLN A N 1
ATOM 663 C CA . GLN A 1 90 ? 1.629 -8.964 -16.636 1.00 95.25 90 GLN A CA 1
ATOM 664 C C . GLN A 1 90 ? 2.593 -7.934 -17.229 1.00 95.25 90 GLN A C 1
ATOM 666 O O . GLN A 1 90 ? 3.418 -7.372 -16.506 1.00 95.25 90 GLN A O 1
ATOM 671 N N . VAL A 1 91 ? 2.460 -7.660 -18.529 1.00 98.12 91 VAL A N 1
ATOM 672 C CA . VAL A 1 91 ? 3.186 -6.570 -19.193 1.00 98.12 91 VAL A CA 1
ATOM 673 C C . VAL A 1 91 ? 2.709 -5.233 -18.630 1.00 98.12 91 VAL A C 1
ATOM 675 O O . VAL A 1 91 ? 1.517 -4.930 -18.662 1.00 98.12 91 VAL A O 1
ATOM 678 N N . ILE A 1 92 ? 3.646 -4.445 -18.109 1.00 98.31 92 ILE A N 1
ATOM 679 C CA . ILE A 1 92 ? 3.385 -3.128 -17.512 1.00 98.31 92 ILE A CA 1
ATOM 680 C C . ILE A 1 92 ? 3.935 -1.971 -18.348 1.00 98.31 92 ILE A C 1
ATOM 682 O O . ILE A 1 92 ? 3.604 -0.814 -18.100 1.00 98.31 92 ILE A O 1
ATOM 686 N N . GLY A 1 93 ? 4.740 -2.271 -19.362 1.00 97.75 93 GLY A N 1
ATOM 687 C CA . GLY A 1 93 ? 5.264 -1.295 -20.306 1.00 97.75 93 GLY A CA 1
ATOM 688 C C . GLY A 1 93 ? 6.426 -1.860 -21.106 1.00 97.75 93 GLY A C 1
ATOM 689 O O . GLY A 1 93 ? 6.622 -3.079 -21.159 1.00 97.75 93 GLY A O 1
ATOM 690 N N . LYS A 1 94 ? 7.204 -0.968 -21.716 1.00 96.56 94 LYS A N 1
ATOM 691 C CA . LYS A 1 94 ? 8.352 -1.323 -22.556 1.00 96.56 94 LYS A CA 1
ATOM 692 C C . LYS A 1 94 ? 9.628 -0.656 -22.066 1.00 96.56 94 LYS A C 1
ATOM 694 O O . LYS A 1 94 ? 9.616 0.503 -21.650 1.00 96.56 94 LYS A O 1
ATOM 699 N N . MET A 1 95 ? 10.732 -1.391 -22.139 1.00 95.44 95 MET A N 1
ATOM 700 C CA . MET A 1 95 ? 12.066 -0.890 -21.831 1.00 95.44 95 MET A CA 1
ATOM 701 C C . MET A 1 95 ? 12.450 0.224 -22.804 1.00 95.44 95 MET A C 1
ATOM 703 O O . MET A 1 95 ? 12.096 0.195 -23.987 1.00 95.44 95 MET A O 1
ATOM 707 N N . GLY A 1 96 ? 13.165 1.220 -22.301 1.00 91.69 96 GLY A N 1
ATOM 708 C CA . GLY A 1 96 ? 13.706 2.324 -23.077 1.00 91.69 96 GLY A CA 1
ATOM 709 C C . GLY A 1 96 ? 15.033 2.781 -22.488 1.00 91.69 96 GLY A C 1
ATOM 710 O O . GLY A 1 96 ? 15.745 1.996 -21.870 1.00 91.69 96 GLY A O 1
ATOM 711 N N . GLY A 1 97 ? 15.341 4.056 -22.689 1.00 85.38 97 GLY A N 1
ATOM 712 C CA . GLY A 1 97 ? 16.368 4.798 -21.968 1.00 85.38 97 GLY A CA 1
ATOM 713 C C . GLY A 1 97 ? 15.816 6.191 -21.672 1.00 85.38 97 GLY A C 1
ATOM 714 O O . GLY A 1 97 ? 15.006 6.696 -22.457 1.00 85.38 97 GLY A O 1
ATOM 715 N N . SER A 1 98 ? 16.180 6.821 -20.549 1.00 71.19 98 SER A N 1
ATOM 716 C CA . SER A 1 98 ? 15.735 8.208 -20.336 1.00 71.19 98 SER A CA 1
ATOM 717 C C . SER A 1 98 ? 16.287 9.069 -21.453 1.00 71.19 98 SER A C 1
ATOM 719 O O . SER A 1 98 ? 17.485 9.033 -21.733 1.00 71.19 98 SER A O 1
ATOM 721 N N . ASP A 1 99 ? 15.393 9.823 -22.075 1.00 63.19 99 ASP A N 1
ATOM 722 C CA . ASP A 1 99 ? 15.711 10.687 -23.197 1.00 63.19 99 ASP A CA 1
ATOM 723 C C . ASP A 1 99 ? 16.261 9.952 -24.444 1.00 63.19 99 ASP A C 1
ATOM 725 O O . ASP A 1 99 ? 16.901 10.548 -25.308 1.00 63.19 99 ASP A O 1
ATOM 729 N N . PHE A 1 100 ? 15.969 8.654 -24.578 1.00 62.59 100 PHE A N 1
ATOM 730 C CA . PHE A 1 100 ? 16.174 7.900 -25.814 1.00 62.59 100 PHE A CA 1
ATOM 731 C C . PHE A 1 100 ? 14.985 8.131 -26.761 1.00 62.59 100 PHE A C 1
ATOM 733 O O . PHE A 1 100 ? 13.866 7.702 -26.469 1.00 62.59 100 PHE A O 1
ATOM 740 N N . LYS A 1 101 ? 15.206 8.813 -27.891 1.00 59.12 101 LYS A N 1
ATOM 741 C CA . LYS A 1 101 ? 14.191 9.052 -28.936 1.00 59.12 101 LYS A CA 1
ATOM 742 C C . LYS A 1 101 ? 14.712 8.585 -30.289 1.00 59.12 101 LYS A C 1
ATOM 744 O O . LYS A 1 101 ? 15.858 8.859 -30.625 1.00 59.12 101 LYS A O 1
ATOM 749 N N . ASP A 1 102 ? 13.878 7.873 -31.046 1.00 63.09 102 ASP A N 1
ATOM 750 C CA . ASP A 1 102 ? 14.156 7.440 -32.426 1.00 63.09 102 ASP A CA 1
ATOM 751 C C . ASP A 1 102 ? 15.501 6.709 -32.625 1.00 63.09 102 ASP A C 1
ATOM 753 O O . ASP A 1 102 ? 16.135 6.810 -33.671 1.00 63.09 102 ASP A O 1
ATOM 757 N N . GLY A 1 103 ? 15.967 5.965 -31.614 1.00 60.56 103 GLY A N 1
ATOM 758 C CA . GLY A 1 103 ? 17.249 5.252 -31.671 1.00 60.56 103 GLY A CA 1
ATOM 759 C C . GLY A 1 103 ? 18.466 6.067 -31.216 1.00 60.56 103 GLY A C 1
ATOM 760 O O . GLY A 1 103 ? 19.577 5.539 -31.202 1.00 60.56 103 GLY A O 1
ATOM 761 N N . VAL A 1 104 ? 18.279 7.333 -30.827 1.00 57.34 104 VAL A N 1
ATOM 762 C CA . VAL A 1 104 ? 19.352 8.251 -30.432 1.00 57.34 104 VAL A CA 1
ATOM 763 C C . VAL A 1 104 ? 19.282 8.536 -28.935 1.00 57.34 104 VAL A C 1
ATOM 765 O O . VAL A 1 104 ? 18.261 8.978 -28.404 1.00 57.34 104 VAL A O 1
ATOM 768 N N . LEU A 1 105 ? 20.402 8.309 -28.250 1.00 63.06 105 LEU A N 1
ATOM 769 C CA . LEU A 1 105 ? 20.609 8.752 -26.878 1.00 63.06 105 LEU A CA 1
ATOM 770 C C . LEU A 1 105 ? 21.003 10.229 -26.888 1.00 63.06 105 LEU A C 1
ATOM 772 O O . LEU A 1 105 ? 22.060 10.576 -27.417 1.00 63.06 105 LEU A O 1
ATOM 776 N N . ILE A 1 106 ? 20.169 11.104 -26.328 1.00 63.97 106 ILE A N 1
ATOM 777 C CA . ILE A 1 106 ? 20.520 12.527 -26.246 1.00 63.97 106 ILE A CA 1
ATOM 778 C C . ILE A 1 106 ? 21.489 12.789 -25.073 1.00 63.97 106 ILE A C 1
ATOM 780 O O . ILE A 1 106 ? 21.578 11.975 -24.147 1.00 63.97 106 ILE A O 1
ATOM 784 N N . PRO A 1 107 ? 22.234 13.912 -25.080 1.00 59.94 107 PRO A N 1
ATOM 785 C CA . PRO A 1 107 ? 23.186 14.234 -24.019 1.00 59.94 107 PRO A CA 1
ATOM 786 C C . PRO A 1 107 ? 22.531 14.234 -22.631 1.00 59.94 107 PRO A C 1
ATOM 788 O O . PRO A 1 107 ? 21.486 14.851 -22.439 1.00 59.94 107 PRO A O 1
ATOM 791 N N . ASN A 1 108 ? 23.180 13.583 -21.660 1.00 63.00 108 ASN A N 1
ATOM 792 C CA . ASN A 1 108 ? 22.695 13.344 -20.288 1.00 63.00 108 ASN A CA 1
ATOM 793 C C . ASN A 1 108 ? 21.548 12.322 -20.148 1.00 63.00 108 ASN A C 1
ATOM 795 O O . ASN A 1 108 ? 21.059 12.119 -19.034 1.00 63.00 108 ASN A O 1
ATOM 799 N N . GLY A 1 109 ? 21.157 11.660 -21.241 1.00 65.50 109 GLY A N 1
ATOM 800 C CA . GLY A 1 109 ? 20.225 10.537 -21.237 1.00 65.50 109 GLY A CA 1
ATOM 801 C C . GLY A 1 109 ? 20.855 9.227 -20.753 1.00 65.50 109 GLY A C 1
ATOM 802 O O . GLY A 1 109 ? 22.069 9.099 -20.585 1.00 65.50 109 GLY A O 1
ATOM 803 N N . TYR A 1 110 ? 20.007 8.229 -20.537 1.00 71.25 110 TYR A N 1
ATOM 804 C CA . TYR A 1 110 ? 20.390 6.895 -20.079 1.00 71.25 110 TYR A CA 1
ATOM 805 C C . TYR A 1 110 ? 20.327 5.922 -21.260 1.00 71.25 110 TYR A C 1
ATOM 807 O O . TYR A 1 110 ? 19.390 5.991 -22.055 1.00 71.25 110 TYR A O 1
ATOM 815 N N . ALA A 1 111 ? 21.313 5.021 -21.384 1.00 84.50 111 ALA A N 1
ATOM 816 C CA . ALA A 1 111 ? 21.319 3.974 -22.416 1.00 84.50 111 ALA A CA 1
ATOM 817 C C . ALA A 1 111 ? 20.048 3.121 -22.340 1.00 84.50 111 ALA A C 1
ATOM 819 O O . ALA A 1 111 ? 19.350 3.154 -21.332 1.00 84.50 111 ALA A O 1
ATOM 820 N N . VAL A 1 112 ? 19.745 2.326 -23.367 1.00 90.81 112 VAL A N 1
ATOM 821 C CA . VAL A 1 112 ? 18.583 1.432 -23.284 1.00 90.81 112 VAL A CA 1
ATOM 822 C C . VAL A 1 112 ? 18.826 0.337 -22.237 1.00 90.81 112 VAL A C 1
ATOM 824 O O . VAL A 1 112 ? 19.610 -0.586 -22.473 1.00 90.81 112 VAL A O 1
ATOM 827 N N . HIS A 1 113 ? 18.157 0.453 -21.091 1.00 93.88 113 HIS A N 1
ATOM 828 C CA . HIS A 1 113 ? 18.172 -0.506 -19.988 1.00 93.88 113 HIS A CA 1
ATOM 829 C C . HIS A 1 113 ? 16.965 -0.300 -19.067 1.00 93.88 113 HIS A C 1
ATOM 831 O O . HIS A 1 113 ? 16.279 0.718 -19.117 1.00 93.88 113 HIS A O 1
ATOM 837 N N . LEU A 1 114 ? 16.726 -1.276 -18.199 1.00 96.00 114 LEU A N 1
ATOM 838 C CA . LEU A 1 114 ? 15.805 -1.182 -17.076 1.00 96.00 114 LEU A CA 1
ATOM 839 C C . LEU A 1 114 ? 16.603 -0.985 -15.782 1.00 96.00 114 LEU A C 1
ATOM 841 O O . LEU A 1 114 ? 17.328 -1.896 -15.395 1.00 96.00 114 LEU A O 1
ATOM 845 N N . ASP A 1 115 ? 16.413 0.146 -15.099 1.00 95.88 115 ASP A N 1
ATOM 846 C CA . ASP A 1 115 ? 16.763 0.299 -13.674 1.00 95.88 115 ASP A CA 1
ATOM 847 C C . ASP A 1 115 ? 15.653 -0.380 -12.862 1.00 95.88 115 ASP A C 1
ATOM 849 O O . ASP A 1 115 ? 14.479 0.022 -12.905 1.00 95.88 115 ASP A O 1
ATOM 853 N N . PHE A 1 116 ? 16.023 -1.473 -12.192 1.00 96.75 116 PHE A N 1
ATOM 854 C CA . PHE A 1 116 ? 15.128 -2.297 -11.390 1.00 96.75 116 PHE A CA 1
ATOM 855 C C . PHE A 1 116 ? 15.553 -2.302 -9.924 1.00 96.75 116 PHE A C 1
ATOM 857 O O . PHE A 1 116 ? 16.714 -2.547 -9.590 1.00 96.75 116 PHE A O 1
ATOM 864 N N . VAL A 1 117 ? 14.583 -2.084 -9.032 1.00 94.69 117 VAL A N 1
ATOM 865 C CA . VAL A 1 117 ? 14.788 -2.119 -7.577 1.00 94.69 117 VAL A CA 1
ATOM 866 C C . VAL A 1 117 ? 13.666 -2.889 -6.904 1.00 94.69 117 VAL A C 1
ATOM 868 O O . VAL A 1 117 ? 12.494 -2.709 -7.243 1.00 94.69 117 VAL A O 1
ATOM 871 N N . VAL A 1 118 ? 14.027 -3.680 -5.893 1.00 92.50 118 VAL A N 1
ATOM 872 C CA . VAL A 1 118 ? 13.095 -4.236 -4.908 1.00 92.50 118 VAL A CA 1
ATOM 873 C C . VAL A 1 118 ? 13.293 -3.484 -3.597 1.00 92.50 118 VAL A C 1
ATOM 875 O O . VAL A 1 118 ? 14.419 -3.325 -3.131 1.00 92.50 118 VAL A O 1
ATOM 878 N N . TYR A 1 119 ? 12.207 -3.014 -2.998 1.00 86.06 119 TYR A N 1
ATOM 879 C CA . TYR A 1 119 ? 12.214 -2.405 -1.675 1.00 86.06 119 TYR A CA 1
ATOM 880 C C . TYR A 1 119 ? 11.629 -3.377 -0.662 1.00 86.06 119 TYR A C 1
ATOM 882 O O . TYR A 1 119 ? 10.579 -3.962 -0.924 1.00 86.06 119 TYR A O 1
ATOM 890 N N . ILE A 1 120 ? 12.271 -3.495 0.498 1.00 78.38 120 ILE A N 1
ATOM 891 C CA . ILE A 1 120 ? 11.752 -4.212 1.667 1.00 78.38 120 ILE A CA 1
ATOM 892 C C . ILE A 1 120 ? 11.771 -3.235 2.836 1.00 78.38 120 ILE A C 1
ATOM 894 O O . ILE A 1 120 ? 12.815 -2.660 3.133 1.00 78.38 120 ILE A O 1
ATOM 898 N N . ASN A 1 121 ? 10.627 -3.030 3.493 1.00 74.50 121 ASN A N 1
ATOM 899 C CA . ASN A 1 121 ? 10.490 -2.053 4.584 1.00 74.50 121 ASN A CA 1
ATOM 900 C C . ASN A 1 121 ? 10.991 -0.654 4.177 1.00 74.50 121 ASN A C 1
ATOM 902 O O . ASN A 1 121 ? 11.721 -0.003 4.919 1.00 74.50 121 ASN A O 1
ATOM 906 N N . ASP A 1 122 ? 10.636 -0.232 2.958 1.00 79.50 122 ASP A N 1
ATOM 907 C CA . ASP A 1 122 ? 11.047 1.033 2.327 1.00 79.50 122 ASP A CA 1
ATOM 908 C C . ASP A 1 122 ? 12.561 1.218 2.100 1.00 79.50 122 ASP A C 1
ATOM 910 O O . ASP A 1 122 ? 12.991 2.259 1.601 1.00 79.50 122 ASP A O 1
ATOM 914 N N . GLN A 1 123 ? 13.377 0.195 2.361 1.00 79.62 123 GLN A N 1
ATOM 915 C CA . GLN A 1 123 ? 14.800 0.193 2.033 1.00 79.62 123 GLN A CA 1
ATOM 916 C C . GLN A 1 123 ? 15.036 -0.444 0.666 1.00 79.62 123 GLN A C 1
ATOM 918 O O . GLN A 1 123 ? 14.511 -1.520 0.383 1.00 79.62 123 GLN A O 1
ATOM 923 N N . ALA A 1 124 ? 15.827 0.217 -0.184 1.00 85.56 124 ALA A N 1
ATOM 924 C CA . ALA A 1 124 ? 16.261 -0.356 -1.454 1.00 85.56 124 ALA A CA 1
ATOM 925 C C . ALA A 1 124 ? 17.148 -1.576 -1.184 1.00 85.56 124 ALA A C 1
ATOM 927 O O . ALA A 1 124 ? 18.065 -1.522 -0.366 1.00 85.56 124 ALA A O 1
ATOM 928 N N . THR A 1 125 ? 16.865 -2.673 -1.873 1.00 87.06 125 THR A N 1
ATOM 929 C CA . THR A 1 125 ? 17.599 -3.929 -1.744 1.00 87.06 125 THR A CA 1
ATOM 930 C C . THR A 1 125 ? 18.026 -4.416 -3.116 1.00 87.06 125 THR A C 1
ATOM 932 O O . THR A 1 125 ? 17.305 -4.220 -4.096 1.00 87.06 125 THR A O 1
ATOM 935 N N . ASP A 1 126 ? 19.186 -5.066 -3.169 1.00 90.44 126 ASP A N 1
ATOM 936 C CA . ASP A 1 126 ? 19.699 -5.709 -4.375 1.00 90.44 126 ASP A CA 1
ATOM 937 C C . ASP A 1 126 ? 18.714 -6.780 -4.892 1.00 90.44 126 ASP A C 1
ATOM 939 O O . ASP A 1 126 ? 18.531 -7.809 -4.227 1.00 90.44 126 ASP A O 1
ATOM 943 N N . PRO A 1 127 ? 18.092 -6.583 -6.073 1.00 90.69 127 PRO A N 1
ATOM 944 C CA . PRO A 1 127 ? 17.196 -7.563 -6.673 1.00 90.69 127 PRO A CA 1
ATOM 945 C C . PRO A 1 127 ? 17.832 -8.937 -6.912 1.00 90.69 127 PRO A C 1
ATOM 947 O O . PRO A 1 127 ? 17.120 -9.943 -6.884 1.00 90.69 127 PRO A O 1
ATOM 950 N N . LEU A 1 128 ? 19.150 -9.016 -7.126 1.00 89.19 128 LEU A N 1
ATOM 951 C CA . LEU A 1 128 ? 19.848 -10.282 -7.383 1.00 89.19 128 LEU A CA 1
ATOM 952 C C . LEU A 1 128 ? 19.913 -11.186 -6.142 1.00 89.19 128 LEU A C 1
ATOM 954 O O . LEU A 1 128 ? 20.165 -12.383 -6.262 1.00 89.19 128 LEU A 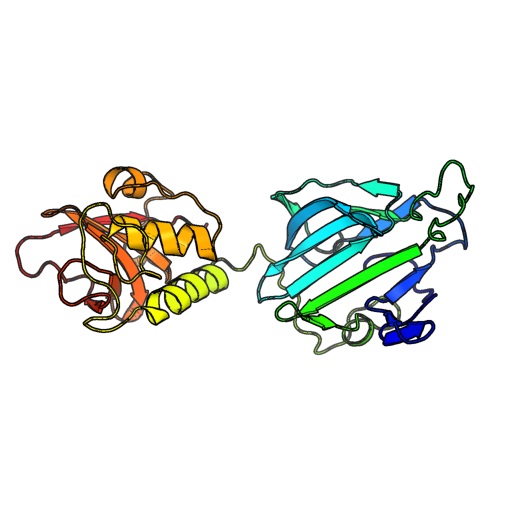O 1
ATOM 958 N N . LYS A 1 129 ? 19.574 -10.668 -4.954 1.00 86.38 129 LYS A N 1
ATOM 959 C CA . LYS A 1 129 ? 19.323 -11.492 -3.758 1.00 86.38 129 LYS A CA 1
ATOM 960 C C . LYS A 1 129 ? 18.051 -12.333 -3.863 1.00 86.38 129 LYS A C 1
ATOM 962 O O . LYS A 1 129 ? 17.874 -13.249 -3.071 1.00 86.38 129 LYS A O 1
ATOM 967 N N . PHE A 1 130 ? 17.161 -12.018 -4.803 1.00 83.19 130 PHE A N 1
ATOM 968 C CA . PHE A 1 130 ? 15.861 -12.674 -4.981 1.00 83.19 130 PHE A CA 1
ATOM 969 C C . PHE A 1 130 ? 15.739 -13.378 -6.335 1.00 83.19 130 PHE A C 1
ATOM 971 O O . PHE A 1 130 ? 14.863 -14.227 -6.526 1.00 83.19 130 PHE A O 1
ATOM 978 N N . PHE A 1 131 ? 16.612 -13.034 -7.284 1.00 85.50 131 PHE A N 1
ATOM 979 C CA . PHE A 1 131 ? 16.590 -13.557 -8.642 1.00 85.50 131 PHE A CA 1
ATOM 980 C C . PHE A 1 131 ? 17.970 -14.013 -9.097 1.00 85.50 131 PHE A C 1
ATOM 982 O O . PHE A 1 131 ? 18.955 -13.304 -8.926 1.00 85.50 131 PHE A O 1
ATOM 989 N N . LYS A 1 132 ? 18.017 -15.173 -9.752 1.00 79.81 132 LYS A N 1
ATOM 990 C CA . LYS A 1 132 ? 19.206 -15.711 -10.407 1.00 79.81 132 LYS A CA 1
ATOM 991 C C . LYS A 1 132 ? 18.823 -16.265 -11.776 1.00 79.81 132 LYS A C 1
ATOM 993 O O . LYS A 1 132 ? 17.798 -16.929 -11.898 1.00 79.81 132 LYS A O 1
ATOM 998 N N . ASP A 1 133 ? 19.609 -15.945 -12.802 1.00 78.50 133 ASP A N 1
ATOM 999 C CA . ASP A 1 133 ? 19.424 -16.416 -14.185 1.00 78.50 133 ASP A CA 1
ATOM 1000 C C . ASP A 1 133 ? 17.997 -16.204 -14.734 1.00 78.50 133 ASP A C 1
ATOM 1002 O O . ASP A 1 133 ? 17.428 -17.043 -15.430 1.00 78.50 133 ASP A O 1
ATOM 1006 N N . GLY A 1 134 ? 17.381 -15.067 -14.390 1.00 73.00 134 GLY A N 1
ATOM 1007 C CA . GLY A 1 134 ? 16.018 -14.728 -14.814 1.00 73.00 134 GLY A CA 1
ATOM 1008 C C . GLY A 1 134 ? 14.904 -15.464 -14.055 1.00 73.00 134 GLY A C 1
ATOM 1009 O O . GLY A 1 134 ? 13.727 -15.334 -14.399 1.00 73.00 134 GLY A O 1
ATOM 1010 N N . GLN A 1 135 ? 15.234 -16.208 -12.999 1.00 74.25 135 GLN A N 1
ATOM 1011 C CA . GLN A 1 135 ? 14.279 -16.939 -12.169 1.00 74.25 135 GLN A CA 1
ATOM 1012 C C . GLN A 1 135 ? 14.347 -16.503 -10.706 1.00 74.25 135 GLN A C 1
ATOM 1014 O O . GLN A 1 135 ? 15.361 -15.997 -10.242 1.00 74.25 135 GLN A O 1
ATOM 1019 N N . ALA A 1 136 ? 13.245 -16.663 -9.970 1.00 72.25 136 ALA A N 1
ATOM 1020 C CA . ALA A 1 136 ? 13.243 -16.411 -8.528 1.00 72.25 136 ALA A CA 1
ATOM 1021 C C . ALA A 1 136 ? 14.004 -17.533 -7.806 1.00 72.25 136 ALA A C 1
ATOM 1023 O O . ALA A 1 136 ? 13.794 -18.702 -8.129 1.00 72.25 136 ALA A O 1
ATOM 1024 N N . ILE A 1 137 ? 14.843 -17.200 -6.823 1.00 73.81 137 ILE A N 1
ATOM 1025 C CA . ILE A 1 137 ? 15.557 -18.218 -6.038 1.00 73.81 137 ILE A CA 1
ATOM 1026 C C . ILE A 1 137 ? 14.640 -18.827 -4.965 1.00 73.81 137 ILE A C 1
ATOM 1028 O O . ILE A 1 137 ? 13.787 -18.138 -4.396 1.00 73.81 137 ILE A O 1
ATOM 1032 N N . ALA A 1 138 ? 14.814 -20.118 -4.667 1.00 48.50 138 ALA A N 1
ATOM 1033 C CA . ALA A 1 138 ? 14.091 -20.794 -3.589 1.00 48.50 138 ALA A CA 1
ATOM 1034 C C . ALA A 1 138 ? 14.382 -20.119 -2.232 1.00 48.50 138 ALA A C 1
ATOM 1036 O O . ALA A 1 138 ? 15.533 -19.822 -1.927 1.00 48.50 138 ALA A O 1
ATOM 1037 N N . GLY A 1 139 ? 13.344 -19.851 -1.431 1.00 46.09 139 GLY A N 1
ATOM 1038 C CA . GLY A 1 139 ? 13.469 -19.132 -0.152 1.00 46.09 139 GLY A CA 1
ATOM 1039 C C . GLY A 1 139 ? 13.374 -17.603 -0.249 1.00 46.09 139 GLY A C 1
ATOM 1040 O O . GLY A 1 139 ? 13.335 -16.936 0.781 1.00 46.09 139 GLY A O 1
ATOM 1041 N N . THR A 1 140 ? 13.261 -17.042 -1.459 1.00 52.91 140 THR A N 1
ATOM 1042 C CA . THR A 1 140 ? 12.832 -15.646 -1.648 1.00 52.91 140 THR A CA 1
ATOM 1043 C C . THR A 1 140 ? 11.462 -15.458 -0.993 1.00 52.91 140 THR A C 1
ATOM 1045 O O . THR A 1 140 ? 10.563 -16.247 -1.310 1.00 52.91 140 THR A O 1
ATOM 1048 N N . PRO A 1 141 ? 11.256 -14.440 -0.129 1.00 49.03 141 PRO A N 1
ATOM 1049 C CA . PRO A 1 141 ? 9.930 -14.122 0.385 1.00 49.03 141 PRO A CA 1
ATOM 1050 C C . PRO A 1 141 ? 8.975 -14.029 -0.798 1.00 49.03 141 PRO A C 1
ATOM 1052 O O . PRO A 1 141 ? 9.243 -13.291 -1.749 1.00 49.03 141 PRO A O 1
ATOM 1055 N N . ALA A 1 142 ? 7.907 -14.826 -0.795 1.00 51.34 142 ALA A N 1
ATOM 1056 C CA . ALA A 1 142 ? 6.927 -14.756 -1.861 1.00 51.34 142 ALA A CA 1
ATOM 1057 C C . ALA A 1 142 ? 6.360 -13.333 -1.861 1.00 51.34 142 ALA A C 1
ATOM 1059 O O . ALA A 1 142 ? 5.557 -12.988 -0.997 1.00 51.34 142 ALA A O 1
ATOM 1060 N N . ALA A 1 143 ? 6.808 -12.501 -2.807 1.00 50.25 143 ALA A N 1
ATOM 1061 C CA . ALA A 1 143 ? 6.156 -11.242 -3.114 1.00 50.25 143 ALA A CA 1
ATOM 1062 C C . ALA A 1 143 ? 4.701 -11.609 -3.413 1.00 50.25 143 ALA A C 1
ATOM 1064 O O . ALA A 1 143 ? 4.430 -12.358 -4.359 1.00 50.25 143 ALA A O 1
ATOM 1065 N N . GLY A 1 144 ? 3.826 -11.240 -2.477 1.00 41.03 144 GLY A N 1
ATOM 1066 C CA . GLY A 1 144 ? 2.534 -11.880 -2.299 1.00 41.03 144 GLY A CA 1
ATOM 1067 C C . GLY A 1 144 ? 1.738 -11.875 -3.594 1.00 41.03 144 GLY A C 1
ATOM 1068 O O . GLY A 1 144 ? 1.635 -10.862 -4.279 1.00 41.03 144 GLY A O 1
ATOM 1069 N N . SER A 1 145 ? 1.155 -13.017 -3.944 1.00 38.78 145 SER A N 1
ATOM 1070 C CA . SER A 1 145 ? 0.054 -13.061 -4.897 1.00 38.78 145 SER A CA 1
ATOM 1071 C C . SER A 1 145 ? -1.165 -12.412 -4.239 1.00 38.78 145 SER A C 1
ATOM 1073 O O . SER A 1 145 ? -1.970 -13.092 -3.606 1.00 38.78 145 SER A O 1
ATOM 1075 N N . GLY A 1 146 ? -1.281 -11.091 -4.321 1.00 40.62 146 GLY A N 1
ATOM 1076 C CA . GLY A 1 146 ? -2.449 -10.387 -3.822 1.00 40.62 146 GLY A CA 1
ATOM 1077 C C . GLY A 1 146 ? -2.334 -8.880 -3.975 1.00 40.62 146 GLY A C 1
ATOM 1078 O O . GLY A 1 146 ? -1.248 -8.313 -3.967 1.00 40.62 146 GLY A O 1
ATOM 1079 N N . LYS A 1 147 ? -3.492 -8.211 -4.014 1.00 40.94 147 LYS A N 1
ATOM 1080 C CA . LYS A 1 147 ? -3.653 -6.883 -3.393 1.00 40.94 147 LYS A CA 1
ATOM 1081 C C . LYS A 1 147 ? -2.832 -6.832 -2.087 1.00 40.94 147 LYS A C 1
ATOM 1083 O O . LYS A 1 147 ? -2.684 -7.903 -1.493 1.00 40.94 147 LYS A O 1
ATOM 1088 N N . PRO A 1 148 ? -2.372 -5.657 -1.595 1.00 45.72 148 PRO A N 1
ATOM 1089 C CA . PRO A 1 148 ? -1.843 -5.568 -0.230 1.00 45.72 148 PRO A CA 1
ATOM 1090 C C . PRO A 1 148 ? -2.787 -6.374 0.645 1.00 45.72 148 PRO A C 1
ATOM 1092 O O . PRO A 1 148 ? -3.984 -6.072 0.593 1.00 45.72 148 PRO A O 1
ATOM 1095 N N . ASN A 1 149 ? -2.313 -7.474 1.247 1.00 56.12 149 ASN A N 1
ATOM 1096 C CA . ASN A 1 149 ? -3.229 -8.457 1.811 1.00 56.12 149 ASN A CA 1
ATOM 1097 C C . ASN A 1 149 ? -4.151 -7.665 2.725 1.00 56.12 149 ASN A C 1
ATOM 1099 O O . ASN A 1 149 ? -3.657 -6.906 3.564 1.00 56.12 149 ASN A O 1
ATOM 1103 N N . THR A 1 150 ? -5.464 -7.742 2.511 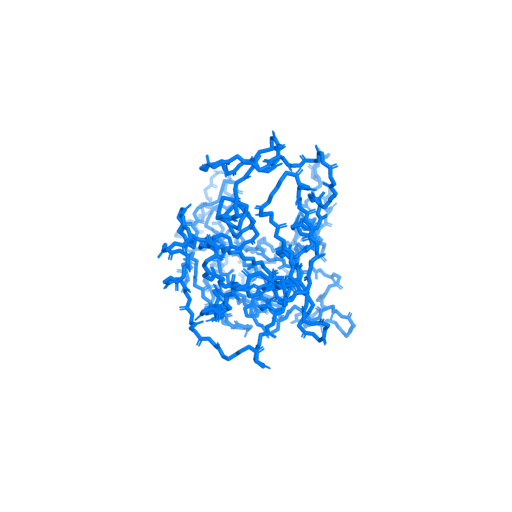1.00 64.56 150 THR A N 1
ATOM 1104 C CA . THR A 1 150 ? -6.395 -7.008 3.358 1.00 64.56 150 THR A CA 1
ATOM 1105 C C . THR A 1 150 ? -6.059 -7.305 4.819 1.00 64.56 150 THR A C 1
ATOM 1107 O O . THR A 1 150 ? -6.020 -6.384 5.618 1.00 64.56 150 THR A O 1
ATOM 1110 N N . SER A 1 151 ? -5.629 -8.532 5.140 1.00 68.44 151 SER A N 1
ATOM 1111 C CA . SER A 1 151 ? -5.080 -8.913 6.448 1.00 68.44 151 SER A CA 1
ATOM 1112 C C . SER A 1 151 ? -3.899 -8.057 6.940 1.00 68.44 151 SER A C 1
ATOM 1114 O O . SER A 1 151 ? -3.871 -7.706 8.117 1.00 68.44 151 SER A O 1
ATOM 1116 N N . ASP A 1 152 ? -2.940 -7.687 6.087 1.00 78.38 152 ASP A N 1
ATOM 1117 C CA . ASP A 1 152 ? -1.795 -6.848 6.479 1.00 78.38 152 ASP A CA 1
ATOM 1118 C C . ASP A 1 152 ? -2.234 -5.406 6.731 1.00 78.38 152 ASP A C 1
ATOM 1120 O O . ASP A 1 152 ? -1.837 -4.799 7.722 1.00 78.38 152 ASP A O 1
ATOM 1124 N N . LYS A 1 153 ? -3.100 -4.859 5.867 1.00 81.31 153 LYS A N 1
ATOM 1125 C CA . LYS A 1 153 ? -3.677 -3.517 6.059 1.00 81.31 153 LYS A CA 1
ATOM 1126 C C . LYS A 1 153 ? -4.531 -3.450 7.321 1.00 81.31 153 LYS A C 1
ATOM 1128 O O . LYS A 1 153 ? -4.420 -2.502 8.091 1.00 81.31 153 LYS A O 1
ATOM 1133 N N . ARG A 1 154 ? -5.348 -4.477 7.549 1.00 89.31 154 ARG A N 1
ATOM 1134 C CA . ARG A 1 154 ? -6.149 -4.676 8.761 1.00 89.31 154 ARG A CA 1
ATOM 1135 C C . ARG A 1 154 ? -5.276 -4.677 10.006 1.00 89.31 154 ARG A C 1
ATOM 1137 O O . ARG A 1 154 ? -5.557 -3.949 10.956 1.00 89.31 154 ARG A O 1
ATOM 1144 N N . LYS A 1 155 ? -4.186 -5.445 9.976 1.00 87.00 155 LYS A N 1
ATOM 1145 C CA . LYS A 1 155 ? -3.220 -5.486 11.069 1.00 87.00 155 LYS A CA 1
ATOM 1146 C C . LYS A 1 155 ? -2.540 -4.132 11.279 1.00 87.00 155 LYS A C 1
ATOM 1148 O O . LYS A 1 155 ? -2.496 -3.658 12.407 1.00 87.00 155 LYS A O 1
ATOM 1153 N N . ALA A 1 156 ? -2.092 -3.473 10.212 1.00 88.94 156 ALA A N 1
ATOM 1154 C CA . ALA A 1 156 ? -1.457 -2.160 10.289 1.00 88.94 156 ALA A CA 1
ATOM 1155 C C . ALA A 1 156 ? -2.397 -1.073 10.844 1.00 88.94 156 ALA A C 1
ATOM 1157 O O . ALA A 1 156 ? -1.951 -0.209 11.594 1.00 88.94 156 ALA A O 1
ATOM 1158 N N . ILE A 1 157 ? -3.697 -1.129 10.529 1.00 95.06 157 ILE A N 1
ATOM 1159 C CA . ILE A 1 157 ? -4.721 -0.239 11.101 1.00 95.06 157 ILE A CA 1
ATOM 1160 C C . ILE A 1 157 ? -4.764 -0.383 12.622 1.00 95.06 157 ILE A C 1
ATOM 1162 O O . ILE A 1 157 ? -4.735 0.615 13.343 1.00 95.06 157 ILE A O 1
ATOM 1166 N N . VAL A 1 158 ? -4.806 -1.619 13.117 1.00 95.44 158 VAL A N 1
ATOM 1167 C CA . VAL A 1 158 ? -4.866 -1.887 14.556 1.00 95.44 158 VAL A CA 1
ATOM 1168 C C . VAL A 1 158 ? -3.536 -1.590 15.250 1.00 95.44 158 VAL A C 1
ATOM 1170 O O . VAL A 1 158 ? -3.542 -1.020 16.341 1.00 95.44 158 VAL A O 1
ATOM 1173 N N . ASP A 1 159 ? -2.401 -1.896 14.621 1.00 91.50 159 ASP A N 1
ATOM 1174 C CA . ASP A 1 159 ? -1.070 -1.574 15.146 1.00 91.50 159 ASP A CA 1
ATOM 1175 C C . ASP A 1 159 ? -0.873 -0.049 15.254 1.00 91.50 159 ASP A C 1
ATOM 1177 O O . ASP A 1 159 ? -0.350 0.444 16.255 1.00 91.50 159 ASP A O 1
ATOM 1181 N N . GLU A 1 160 ? -1.347 0.722 14.269 1.00 95.19 160 GLU A N 1
ATOM 1182 C CA . GLU A 1 160 ? -1.320 2.186 14.311 1.00 95.19 160 GLU A CA 1
ATOM 1183 C C . GLU A 1 160 ? -2.241 2.740 15.401 1.00 95.19 160 GLU A C 1
ATOM 1185 O O . GLU A 1 160 ? -1.809 3.569 16.202 1.00 95.19 160 GLU A O 1
ATOM 1190 N N . ALA A 1 161 ? -3.483 2.254 15.485 1.00 97.19 161 ALA A N 1
ATOM 1191 C CA . ALA A 1 161 ? -4.422 2.666 16.526 1.00 97.19 161 ALA A CA 1
ATOM 1192 C C . ALA A 1 161 ? -3.871 2.365 17.933 1.00 97.19 161 ALA A C 1
ATOM 1194 O O . ALA A 1 161 ? -4.014 3.175 18.851 1.00 97.19 161 ALA A O 1
ATOM 1195 N N . SER A 1 162 ? -3.159 1.244 18.083 1.00 96.94 162 SER A N 1
ATOM 1196 C CA . SER A 1 162 ? -2.567 0.802 19.349 1.00 96.94 162 SER A CA 1
ATOM 1197 C C . SER A 1 162 ? -1.489 1.747 19.891 1.00 96.94 162 SER A C 1
ATOM 1199 O O . SER A 1 162 ? -1.289 1.808 21.104 1.00 96.94 162 SER A O 1
ATOM 1201 N N . LYS A 1 163 ? -0.832 2.554 19.045 1.00 95.31 163 LYS A N 1
ATOM 1202 C CA . LYS A 1 163 ? 0.156 3.561 19.495 1.00 95.31 163 LYS A CA 1
ATOM 1203 C C . LYS A 1 163 ? -0.459 4.592 20.447 1.00 95.31 163 LYS A C 1
ATOM 1205 O O . LYS A 1 163 ? 0.216 5.103 21.348 1.00 95.31 163 LYS A O 1
ATOM 1210 N N . TYR A 1 164 ? -1.752 4.850 20.279 1.00 96.81 164 TYR A N 1
ATOM 1211 C CA . TYR A 1 164 ? -2.505 5.838 21.040 1.00 96.81 164 TYR A CA 1
ATOM 1212 C C . TYR A 1 164 ? -3.126 5.285 22.328 1.00 96.81 164 TYR A C 1
ATOM 1214 O O . TYR A 1 164 ? -3.677 6.069 23.096 1.00 96.81 164 TYR A O 1
ATOM 1222 N N . LEU A 1 165 ? -3.008 3.975 22.597 1.00 95.50 165 LEU A N 1
ATOM 1223 C CA . LEU A 1 165 ? -3.588 3.335 23.782 1.00 95.50 165 LEU A CA 1
ATOM 1224 C C . LEU A 1 165 ? -3.087 3.947 25.087 1.00 95.50 165 LEU A C 1
ATOM 1226 O O . LEU A 1 165 ? -1.875 4.103 25.286 1.00 95.50 165 LEU A O 1
ATOM 1230 N N . GLY A 1 166 ? -4.026 4.188 25.996 1.00 91.94 166 GLY A N 1
ATOM 1231 C CA . GLY A 1 166 ? -3.762 4.621 27.360 1.00 91.94 166 GLY A CA 1
ATOM 1232 C C . GLY A 1 166 ? -4.382 5.973 27.695 1.00 91.94 166 GLY A C 1
ATOM 1233 O O . GLY A 1 166 ? -4.502 6.872 26.857 1.00 91.94 166 GLY A O 1
ATOM 1234 N N . GLN A 1 167 ? -4.741 6.115 28.967 1.00 88.75 167 GLN A N 1
ATOM 1235 C CA . GLN A 1 167 ? -5.310 7.340 29.506 1.00 88.75 167 GLN A CA 1
ATOM 1236 C C . GLN A 1 167 ? -4.327 8.510 29.385 1.00 88.75 167 GLN A C 1
ATOM 1238 O O . GLN A 1 167 ? -3.125 8.364 29.599 1.00 88.75 167 GLN A O 1
ATOM 1243 N N . GLY A 1 168 ? -4.847 9.681 29.016 1.00 84.44 168 GLY A N 1
ATOM 1244 C CA . GLY A 1 168 ? -4.069 10.919 28.914 1.00 84.44 168 GLY A CA 1
ATOM 1245 C C . GLY A 1 168 ? -3.285 11.109 27.610 1.00 84.44 168 GLY A C 1
ATOM 1246 O O . GLY A 1 168 ? -2.845 12.226 27.356 1.00 84.44 168 GLY A O 1
ATOM 1247 N N . LYS A 1 169 ? -3.150 10.089 26.747 1.00 92.12 169 LYS A N 1
ATOM 1248 C CA . LYS A 1 169 ? -2.488 10.247 25.435 1.00 92.12 169 LYS A CA 1
ATOM 1249 C C . LYS A 1 169 ? -3.341 11.001 24.422 1.00 92.12 169 LYS A C 1
ATOM 1251 O O . LYS A 1 169 ? -2.833 11.848 23.697 1.00 92.12 169 LYS A O 1
ATOM 1256 N N . VAL A 1 170 ? -4.629 10.672 24.362 1.00 96.44 170 VAL A N 1
ATOM 1257 C CA . VAL A 1 170 ? -5.606 11.332 23.492 1.00 96.44 170 VAL A CA 1
ATOM 1258 C C . VAL A 1 170 ? -6.824 11.677 24.330 1.00 96.44 170 VAL A C 1
ATOM 1260 O O . VAL A 1 170 ? -7.424 10.801 24.946 1.00 96.44 170 VAL A O 1
ATOM 1263 N N . ARG A 1 171 ? -7.189 12.956 24.367 1.00 95.88 171 ARG A N 1
ATOM 1264 C CA . ARG A 1 171 ? -8.393 13.448 25.031 1.00 95.88 171 ARG A CA 1
ATOM 1265 C C . ARG A 1 171 ? -9.567 13.412 24.060 1.00 95.88 171 ARG A C 1
ATOM 1267 O O . ARG A 1 171 ? -9.437 13.892 22.931 1.00 95.88 171 ARG A O 1
ATOM 1274 N N . TYR A 1 172 ? -10.717 12.923 24.523 1.00 95.06 172 TYR A N 1
ATOM 1275 C CA . TYR A 1 172 ? -11.944 12.999 23.739 1.00 95.06 172 TYR A CA 1
ATOM 1276 C C . TYR A 1 172 ? -12.407 14.449 23.595 1.00 95.06 172 TYR A C 1
ATOM 1278 O O . TYR A 1 172 ? -12.680 15.129 24.587 1.00 95.06 172 TYR A O 1
ATOM 1286 N N . VAL A 1 173 ? -12.470 14.933 22.356 1.00 95.69 173 VAL A N 1
ATOM 1287 C CA . VAL A 1 173 ? -12.935 16.283 22.016 1.00 95.69 173 VAL A CA 1
ATOM 1288 C C . VAL A 1 173 ? -13.827 16.179 20.787 1.00 95.69 173 VAL A C 1
ATOM 1290 O O . VAL A 1 173 ? -13.348 15.820 19.716 1.00 95.69 173 VAL A O 1
ATOM 1293 N N . SER A 1 174 ? -15.112 16.510 20.938 1.00 94.38 174 SER A N 1
ATOM 1294 C CA . SER A 1 174 ? -16.093 16.460 19.845 1.00 94.38 174 SER A CA 1
ATOM 1295 C C . SER A 1 174 ? -15.609 17.244 18.621 1.00 94.38 174 SER A C 1
ATOM 1297 O O . SER A 1 174 ? -15.248 18.415 18.731 1.00 94.38 174 SER A O 1
ATOM 1299 N N . GLY A 1 175 ? -15.611 16.604 17.455 1.00 93.12 175 GLY A N 1
ATOM 1300 C CA . GLY A 1 175 ? -15.150 17.136 16.174 1.00 93.12 175 GLY A CA 1
ATOM 1301 C C . GLY A 1 175 ? -13.636 17.073 15.938 1.00 93.12 175 GLY A C 1
ATOM 1302 O O . GLY A 1 175 ? -13.195 17.380 14.826 1.00 93.12 175 GLY A O 1
ATOM 1303 N N . ALA A 1 176 ? -12.825 16.698 16.934 1.00 95.69 176 ALA A N 1
ATOM 1304 C CA . ALA A 1 176 ? -11.372 16.636 16.787 1.00 95.69 176 ALA A CA 1
ATOM 1305 C C . ALA A 1 176 ? -10.928 15.393 16.001 1.00 95.69 176 ALA A C 1
ATOM 1307 O O . ALA A 1 176 ? -11.510 14.318 16.134 1.00 95.69 176 ALA A O 1
ATOM 1308 N N . ARG A 1 177 ? -9.861 15.529 15.203 1.00 95.12 177 ARG A N 1
ATOM 1309 C CA . ARG A 1 177 ? -9.367 14.484 14.279 1.00 95.12 177 ARG A CA 1
ATOM 1310 C C . ARG A 1 177 ? -7.850 14.303 14.309 1.00 95.12 177 ARG A C 1
ATOM 1312 O O . ARG A 1 177 ? -7.258 13.795 13.363 1.00 95.12 177 ARG A O 1
ATOM 1319 N N . GLU A 1 178 ? -7.204 14.769 15.370 1.00 93.56 178 GLU A N 1
ATOM 1320 C CA . GLU A 1 178 ? -5.748 14.879 15.443 1.00 93.56 178 GLU A CA 1
ATOM 1321 C C . GLU A 1 178 ? -5.217 14.110 16.661 1.00 93.56 178 GLU A C 1
ATOM 1323 O O . GLU A 1 178 ? -4.687 14.710 17.603 1.00 93.56 178 GLU A O 1
ATOM 1328 N N . PRO A 1 179 ? -5.353 12.771 16.695 1.00 95.31 179 PRO A N 1
ATOM 1329 C CA . PRO A 1 179 ? -4.875 11.978 17.825 1.00 95.31 179 PRO A CA 1
ATOM 1330 C C . PRO A 1 179 ? -3.359 12.107 18.040 1.00 95.31 179 PRO A C 1
ATOM 1332 O O . PRO A 1 179 ? -2.897 12.019 19.173 1.00 95.31 179 PRO A O 1
ATOM 1335 N N . GLN A 1 180 ? -2.580 12.407 16.995 1.00 93.56 180 GLN A N 1
ATOM 1336 C CA . GLN A 1 180 ? -1.158 12.767 17.096 1.00 93.56 180 GLN A CA 1
ATOM 1337 C C . GLN A 1 180 ? -0.899 14.049 17.900 1.00 93.56 180 GLN A C 1
ATOM 1339 O O . GLN A 1 180 ? 0.166 14.182 18.491 1.00 93.56 180 GLN A O 1
ATOM 1344 N N . ASN A 1 181 ? -1.884 14.949 17.964 1.00 95.00 181 ASN A N 1
ATOM 1345 C CA . ASN A 1 181 ? -1.864 16.168 18.776 1.00 95.00 181 ASN A CA 1
ATOM 1346 C C . ASN A 1 181 ? -2.619 15.975 20.107 1.00 95.00 181 ASN A C 1
ATOM 1348 O O . ASN A 1 181 ? -2.943 16.940 20.799 1.00 95.00 181 ASN A O 1
ATOM 1352 N N . GLY A 1 182 ? -2.942 14.726 20.454 1.00 95.94 182 GLY A N 1
ATOM 1353 C CA . GLY A 1 182 ? -3.597 14.359 21.703 1.00 95.94 182 GLY A CA 1
ATOM 1354 C C . GLY A 1 182 ? -5.086 14.700 21.778 1.00 95.94 182 GLY A C 1
ATOM 1355 O O . GLY A 1 182 ? -5.626 14.746 22.883 1.00 95.94 182 GLY A O 1
ATOM 1356 N N . LYS A 1 183 ? -5.777 14.944 20.653 1.00 96.81 183 LYS A N 1
ATOM 1357 C CA . LYS A 1 183 ? -7.223 15.245 20.637 1.00 96.81 183 LYS A CA 1
ATOM 1358 C C . LYS A 1 183 ? -7.944 14.542 19.490 1.00 96.81 183 LYS A C 1
ATOM 1360 O O . LYS A 1 183 ? -7.621 14.765 18.326 1.00 96.81 183 LYS A O 1
ATOM 1365 N N . ALA A 1 184 ? -8.972 13.761 19.800 1.00 97.00 184 ALA A N 1
ATOM 1366 C CA . ALA A 1 184 ? -9.837 13.147 18.791 1.00 97.00 184 ALA A CA 1
ATOM 1367 C C . ALA A 1 184 ? -11.242 12.886 19.349 1.00 97.00 184 ALA A C 1
ATOM 1369 O O . ALA A 1 184 ? -11.389 12.726 20.556 1.00 97.00 184 ALA A O 1
ATOM 1370 N N . ASP A 1 185 ? -12.260 12.810 18.495 1.00 96.00 185 ASP A N 1
ATOM 1371 C CA . ASP A 1 185 ? -13.488 12.064 18.799 1.00 96.00 185 ASP A CA 1
ATOM 1372 C C . ASP A 1 185 ? -13.453 10.666 18.161 1.00 96.00 185 ASP A C 1
ATOM 1374 O O . ASP A 1 185 ? -12.461 10.289 17.529 1.00 96.00 185 ASP A O 1
ATOM 1378 N N . CYS A 1 186 ? -14.519 9.879 18.337 1.00 95.88 186 CYS A N 1
ATOM 1379 C CA . CYS A 1 186 ? -14.587 8.517 17.804 1.00 95.88 186 CYS A CA 1
ATOM 1380 C C . CYS A 1 186 ? -14.379 8.471 16.281 1.00 95.88 186 CYS A C 1
ATOM 1382 O O . CYS A 1 186 ? -13.540 7.714 15.793 1.00 95.88 186 CYS A O 1
ATOM 1384 N N . SER A 1 187 ? -15.087 9.323 15.540 1.00 96.69 187 SER A N 1
ATOM 1385 C CA . SER A 1 187 ? -15.040 9.381 14.079 1.00 96.69 187 SER A CA 1
ATOM 1386 C C . SER A 1 187 ? -13.764 10.024 13.537 1.00 96.69 187 SER A C 1
ATOM 1388 O O . SER A 1 187 ? -13.241 9.609 12.507 1.00 96.69 187 SER A O 1
ATOM 1390 N N . GLY A 1 188 ? -13.213 11.007 14.238 1.00 97.25 188 GLY A N 1
ATOM 1391 C CA . GLY A 1 188 ? -11.949 11.635 13.903 1.00 97.25 188 GLY A CA 1
ATOM 1392 C C . GLY A 1 188 ? -10.769 10.705 14.122 1.00 97.25 188 GLY A C 1
ATOM 1393 O O . GLY A 1 188 ? -9.825 10.722 13.335 1.00 97.25 188 GLY A O 1
ATOM 1394 N N . PHE A 1 189 ? -10.832 9.861 15.154 1.00 98.12 189 PHE A N 1
ATOM 1395 C CA . PHE A 1 189 ? -9.825 8.837 15.396 1.00 98.12 189 PHE A CA 1
ATOM 1396 C C . PHE A 1 189 ? -9.817 7.794 14.276 1.00 98.12 189 PHE A C 1
ATOM 1398 O O . PHE A 1 189 ? -8.766 7.530 13.696 1.00 98.12 189 PHE A O 1
ATOM 1405 N N . THR A 1 190 ? -10.976 7.238 13.918 1.00 97.75 190 THR A N 1
ATOM 1406 C CA . THR A 1 190 ? -11.069 6.268 12.818 1.00 97.75 190 THR A CA 1
ATOM 1407 C C . THR A 1 190 ? -10.671 6.888 11.478 1.00 97.75 190 THR A C 1
ATOM 1409 O O . THR A 1 190 ? -9.845 6.313 10.773 1.00 97.75 190 THR A O 1
ATOM 1412 N N . ASP A 1 191 ? -11.168 8.080 11.140 1.00 96.62 191 ASP A N 1
ATOM 1413 C CA . ASP A 1 191 ? -10.817 8.781 9.897 1.00 96.62 191 ASP A CA 1
ATOM 1414 C C . ASP A 1 191 ? -9.300 8.988 9.772 1.00 96.62 191 ASP A C 1
ATOM 1416 O O . ASP A 1 191 ? -8.709 8.667 8.739 1.00 96.62 191 ASP A O 1
ATOM 1420 N N . TYR A 1 192 ? -8.646 9.434 10.851 1.00 96.62 192 TYR A N 1
ATOM 1421 C CA . TYR A 1 192 ? -7.193 9.590 10.898 1.00 96.62 192 TYR A CA 1
ATOM 1422 C C . TYR A 1 192 ? -6.454 8.280 10.592 1.00 96.62 192 TYR A C 1
ATOM 1424 O O . TYR A 1 192 ? -5.588 8.250 9.713 1.00 96.62 192 TYR A O 1
ATOM 1432 N N . ILE A 1 193 ? -6.798 7.191 11.290 1.00 97.25 193 ILE A N 1
ATOM 1433 C CA . ILE A 1 193 ? -6.115 5.898 11.144 1.00 97.25 193 ILE A CA 1
ATOM 1434 C C . ILE A 1 193 ? -6.285 5.348 9.722 1.00 97.25 193 ILE A C 1
ATOM 1436 O O . ILE A 1 193 ? -5.305 4.944 9.091 1.00 97.25 193 ILE A O 1
ATOM 1440 N N . TYR A 1 194 ? -7.505 5.374 9.180 1.00 94.19 194 TYR A N 1
ATOM 1441 C CA . TYR A 1 194 ? -7.785 4.822 7.851 1.00 94.19 194 TYR A CA 1
ATOM 1442 C C . TYR A 1 194 ? -7.184 5.661 6.724 1.00 94.19 194 TYR A C 1
ATOM 1444 O O . TYR A 1 194 ? -6.635 5.090 5.778 1.00 94.19 194 TYR A O 1
ATOM 1452 N N . LYS A 1 195 ? -7.195 6.995 6.829 1.00 87.69 195 LYS A N 1
ATOM 1453 C CA . LYS A 1 195 ? -6.480 7.852 5.873 1.00 87.69 195 LYS A CA 1
ATOM 1454 C C . LYS A 1 195 ? -4.981 7.587 5.899 1.00 87.69 195 LYS A C 1
ATOM 1456 O O . LYS A 1 195 ? -4.374 7.459 4.841 1.00 87.69 195 LYS A O 1
ATOM 1461 N N . LYS A 1 196 ? -4.392 7.469 7.091 1.00 87.25 196 LYS A N 1
ATOM 1462 C CA . LYS A 1 196 ? -2.948 7.275 7.258 1.00 87.25 196 LYS A CA 1
ATOM 1463 C C . LYS A 1 196 ? -2.465 5.920 6.747 1.00 87.25 196 LYS A C 1
ATOM 1465 O O . LYS A 1 196 ? -1.434 5.861 6.087 1.00 87.25 196 LYS A O 1
ATOM 1470 N N . ILE A 1 197 ? -3.186 4.846 7.067 1.00 88.25 197 ILE A N 1
ATOM 1471 C CA . ILE A 1 197 ? -2.737 3.477 6.779 1.00 88.25 197 ILE A CA 1
ATOM 1472 C C . ILE A 1 197 ? -3.272 2.956 5.447 1.00 88.25 197 ILE A C 1
ATOM 1474 O O . ILE A 1 197 ? -2.538 2.322 4.692 1.00 88.25 197 ILE A O 1
ATOM 1478 N N . ALA A 1 198 ? -4.546 3.206 5.148 1.00 81.50 198 ALA A N 1
ATOM 1479 C CA . ALA A 1 198 ? -5.198 2.649 3.969 1.00 81.50 198 ALA A CA 1
ATOM 1480 C C . ALA A 1 198 ? -5.353 3.660 2.823 1.00 81.50 198 ALA A C 1
ATOM 1482 O O . ALA A 1 198 ? -5.631 3.242 1.699 1.00 81.50 198 ALA A O 1
ATOM 1483 N N . GLY A 1 199 ? -5.186 4.964 3.077 1.00 84.31 199 GLY A N 1
ATOM 1484 C CA . GLY A 1 199 ? -5.459 6.013 2.090 1.00 84.31 199 GLY A CA 1
ATOM 1485 C C . GLY A 1 199 ? -6.946 6.140 1.740 1.00 84.31 199 GLY A C 1
ATOM 1486 O O . GLY A 1 199 ? -7.282 6.665 0.682 1.00 84.31 199 GLY A O 1
ATOM 1487 N N . ILE A 1 200 ? -7.838 5.632 2.598 1.00 84.12 200 ILE A N 1
ATOM 1488 C CA . ILE A 1 200 ? -9.283 5.570 2.345 1.00 84.12 200 ILE A CA 1
ATOM 1489 C C . ILE A 1 200 ? -9.978 6.709 3.083 1.00 84.12 200 ILE A C 1
ATOM 1491 O O . ILE A 1 200 ? -9.773 6.906 4.279 1.00 84.12 200 ILE A O 1
ATOM 1495 N N . ASN A 1 201 ? -10.843 7.431 2.371 1.00 87.31 201 ASN A N 1
ATOM 1496 C CA . ASN A 1 201 ? -11.773 8.370 2.979 1.00 87.31 201 ASN A CA 1
ATOM 1497 C C . ASN A 1 201 ? -13.043 7.619 3.386 1.00 87.31 201 ASN A C 1
ATOM 1499 O O . ASN A 1 201 ? -13.850 7.260 2.531 1.00 87.31 201 ASN A O 1
ATOM 1503 N N . ILE A 1 202 ? -13.203 7.379 4.685 1.00 92.94 202 ILE A N 1
ATOM 1504 C CA . ILE A 1 202 ? -14.401 6.734 5.227 1.00 92.94 202 ILE A CA 1
ATOM 1505 C C . ILE A 1 202 ? -15.484 7.742 5.617 1.00 92.94 202 ILE A C 1
ATOM 1507 O O . ILE A 1 202 ? -16.572 7.321 5.981 1.00 92.94 202 ILE A O 1
ATOM 1511 N N . GLY A 1 203 ? -15.232 9.047 5.516 1.00 90.44 203 GLY A N 1
ATOM 1512 C CA . GLY A 1 203 ? -16.156 10.084 5.956 1.00 90.44 203 GLY A CA 1
ATOM 1513 C C . GLY A 1 203 ? -15.714 10.754 7.249 1.00 90.44 203 GLY A C 1
ATOM 1514 O O . GLY A 1 203 ? -15.007 10.188 8.084 1.00 90.44 203 GLY A O 1
ATOM 1515 N N . SER A 1 204 ? -16.140 12.000 7.402 1.00 87.94 204 SER A N 1
ATOM 1516 C CA . SER A 1 204 ? -15.642 12.893 8.438 1.00 87.94 204 SER A CA 1
ATOM 1517 C C . SER A 1 204 ? -16.326 12.675 9.788 1.00 87.94 204 SER A C 1
ATOM 1519 O O . SER A 1 204 ? -15.712 12.954 10.812 1.00 87.94 204 SER A O 1
ATOM 1521 N N . TRP A 1 205 ? -17.555 12.163 9.823 1.00 93.31 205 TRP A N 1
ATOM 1522 C CA . TRP A 1 205 ? -18.321 11.913 11.050 1.00 93.31 205 TRP A CA 1
ATOM 1523 C C . TRP A 1 205 ? -19.022 10.546 11.009 1.00 93.31 205 TRP A C 1
ATOM 1525 O O . TRP A 1 205 ? -19.162 9.935 9.948 1.00 93.31 205 TRP A O 1
ATOM 1535 N N . THR A 1 206 ? -19.490 10.057 12.161 1.00 92.19 206 THR A N 1
ATOM 1536 C CA . THR A 1 206 ? -19.993 8.679 12.344 1.00 92.19 206 THR A CA 1
ATOM 1537 C C . THR A 1 206 ? -21.052 8.237 11.322 1.00 92.19 206 THR A C 1
ATOM 1539 O O . THR A 1 206 ? -20.987 7.119 10.814 1.00 92.19 206 THR A O 1
ATOM 1542 N N . GLY A 1 207 ? -22.019 9.090 10.972 1.00 91.75 207 GLY A N 1
ATOM 1543 C CA . GLY A 1 207 ? -23.082 8.734 10.022 1.00 91.75 207 GLY A CA 1
ATOM 1544 C C . GLY A 1 207 ? -22.695 8.840 8.543 1.00 91.75 207 GLY A C 1
ATOM 1545 O O . GLY A 1 207 ? -23.420 8.319 7.695 1.00 91.75 207 GLY A O 1
ATOM 1546 N N . GLU A 1 208 ? -21.552 9.444 8.209 1.00 93.25 208 GLU A N 1
ATOM 1547 C CA . GLU A 1 208 ? -20.898 9.202 6.916 1.00 93.25 208 GLU A CA 1
ATOM 1548 C C . GLU A 1 208 ? -20.168 7.860 6.941 1.00 93.25 208 GLU A C 1
ATOM 1550 O O . GLU A 1 208 ? -20.343 7.050 6.034 1.00 93.25 208 GLU A O 1
ATOM 1555 N N . GLN A 1 209 ? -19.430 7.582 8.018 1.00 96.31 209 GLN A N 1
ATOM 1556 C CA . GLN A 1 209 ? -18.644 6.354 8.152 1.00 96.31 209 GLN A CA 1
ATOM 1557 C C . GLN A 1 209 ? -19.479 5.082 8.092 1.00 96.31 209 GLN A C 1
ATOM 1559 O O . GLN A 1 209 ? -19.062 4.109 7.468 1.00 96.31 209 GLN A O 1
ATOM 1564 N N . ILE A 1 210 ? -20.695 5.094 8.637 1.00 94.50 210 ILE A N 1
ATOM 1565 C CA . ILE A 1 210 ? -21.598 3.940 8.548 1.00 94.50 210 ILE A CA 1
ATOM 1566 C C . ILE A 1 210 ? -22.065 3.651 7.110 1.00 94.50 210 ILE A C 1
ATOM 1568 O O . ILE A 1 210 ? -22.556 2.560 6.823 1.00 94.50 210 ILE A O 1
ATOM 1572 N N . LYS A 1 211 ? -21.929 4.599 6.176 1.00 93.25 211 LYS A N 1
ATOM 1573 C CA . LYS A 1 211 ? -22.256 4.397 4.755 1.00 93.25 211 LYS A CA 1
ATOM 1574 C C . LYS A 1 211 ? -21.074 3.844 3.959 1.00 93.25 211 LYS A C 1
ATOM 1576 O O . LYS A 1 211 ? -21.271 3.388 2.837 1.00 93.25 211 LYS A O 1
ATOM 1581 N N . SER A 1 212 ? -19.876 3.859 4.535 1.00 89.38 212 SER A N 1
ATOM 1582 C CA . SER A 1 212 ? -18.658 3.391 3.886 1.00 89.38 212 SER A CA 1
ATOM 1583 C C . SER A 1 212 ? -18.558 1.868 3.904 1.00 89.38 212 SER A C 1
ATOM 1585 O O . SER A 1 212 ? -18.872 1.211 4.898 1.00 89.38 212 SER A O 1
ATOM 1587 N N . GLY A 1 213 ? -18.077 1.308 2.794 1.00 89.94 213 GLY A N 1
ATOM 1588 C CA . GLY A 1 213 ? -17.827 -0.124 2.659 1.00 89.94 213 GLY A CA 1
ATOM 1589 C C . GLY A 1 213 ? -19.081 -1.003 2.631 1.00 89.94 213 GLY A C 1
ATOM 1590 O O . GLY A 1 213 ? -20.212 -0.542 2.469 1.00 89.94 213 GLY A O 1
ATOM 1591 N N . LYS A 1 214 ? -18.863 -2.313 2.766 1.00 91.25 214 LYS A N 1
ATOM 1592 C CA . LYS A 1 214 ? -19.911 -3.341 2.753 1.00 91.25 214 LYS A CA 1
ATOM 1593 C C . LYS A 1 214 ? -20.369 -3.644 4.175 1.00 91.25 214 LYS A C 1
ATOM 1595 O O . LYS A 1 214 ? -19.547 -3.812 5.073 1.00 91.25 214 LYS A O 1
ATOM 1600 N N . THR A 1 215 ? -21.679 -3.762 4.377 1.00 93.25 215 THR A N 1
ATOM 1601 C CA . THR A 1 215 ? -22.226 -4.306 5.628 1.00 93.25 215 THR A CA 1
ATOM 1602 C C . THR A 1 215 ? -21.948 -5.805 5.699 1.00 93.25 215 THR A C 1
ATOM 1604 O O . THR A 1 215 ? -22.239 -6.518 4.741 1.00 93.25 215 THR A O 1
ATOM 1607 N N . ILE A 1 216 ? -21.425 -6.276 6.829 1.00 88.69 216 ILE A N 1
ATOM 1608 C CA . ILE A 1 216 ? -21.159 -7.698 7.087 1.00 88.69 216 ILE A CA 1
ATOM 1609 C C . ILE A 1 216 ? -21.831 -8.153 8.385 1.00 88.69 216 ILE A C 1
ATOM 1611 O O . ILE A 1 216 ? -22.218 -7.330 9.218 1.00 88.69 216 ILE A O 1
ATOM 1615 N N . ASN A 1 217 ? -21.970 -9.468 8.569 1.00 84.94 217 ASN A N 1
ATOM 1616 C CA . ASN A 1 217 ? -22.378 -10.014 9.860 1.00 84.94 217 ASN A CA 1
ATOM 1617 C C . ASN A 1 217 ? -21.218 -9.895 10.866 1.00 84.94 217 ASN A C 1
ATOM 1619 O O . ASN A 1 217 ? -20.060 -10.066 10.491 1.00 84.94 217 ASN A O 1
ATOM 1623 N N . ILE A 1 218 ? -21.512 -9.664 12.149 1.00 86.25 218 ILE A N 1
ATOM 1624 C CA . ILE A 1 218 ? -20.492 -9.632 13.209 1.00 86.25 218 ILE A CA 1
ATOM 1625 C C . ILE A 1 218 ? -19.695 -10.942 13.303 1.00 86.25 218 ILE A C 1
ATOM 1627 O O . ILE A 1 218 ? -18.517 -10.911 13.638 1.00 86.25 218 ILE A O 1
ATOM 1631 N N . SER A 1 219 ? -20.282 -12.087 12.940 1.00 81.25 219 SER A N 1
ATOM 1632 C CA . SER A 1 219 ? -19.565 -13.370 12.877 1.00 81.25 219 SER A CA 1
ATOM 1633 C C . SER A 1 219 ? -18.510 -13.435 11.765 1.00 81.25 219 SER A C 1
ATOM 1635 O O . SER A 1 219 ? -17.678 -14.336 11.761 1.00 81.25 219 SER A O 1
ATOM 1637 N N . GLN A 1 220 ? -18.570 -12.515 10.802 1.00 85.12 220 GLN A N 1
ATOM 1638 C CA . GLN A 1 220 ? -17.621 -12.381 9.695 1.00 85.12 220 GLN A CA 1
ATOM 1639 C C . GLN A 1 220 ? -16.614 -11.25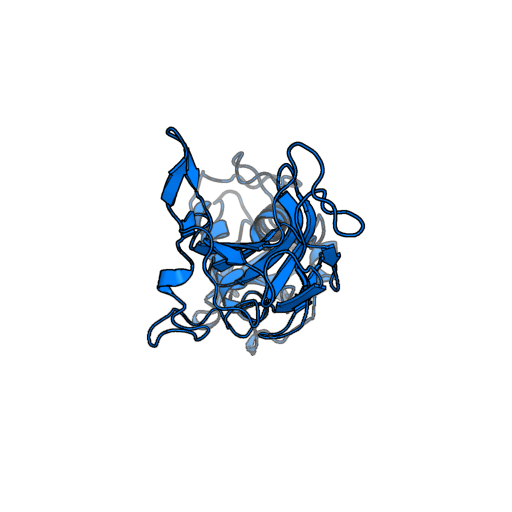2 9.938 1.00 85.12 220 GLN A C 1
ATOM 1641 O O . GLN A 1 220 ? -15.791 -10.987 9.061 1.00 85.12 220 GLN A O 1
ATOM 1646 N N . ALA A 1 221 ? -16.708 -10.568 11.083 1.00 87.31 221 ALA A N 1
ATOM 1647 C CA . ALA A 1 221 ? -15.848 -9.445 11.402 1.00 87.31 221 ALA A CA 1
ATOM 1648 C C . ALA A 1 221 ? -14.385 -9.881 11.449 1.00 87.31 221 ALA A C 1
ATOM 1650 O O . ALA A 1 221 ? -14.020 -10.889 12.055 1.00 87.31 221 ALA A O 1
ATOM 1651 N N . GLN A 1 222 ? -13.546 -9.079 10.817 1.00 90.69 222 GLN A N 1
ATOM 1652 C CA . GLN A 1 222 ? -12.106 -9.228 10.811 1.00 90.69 222 GLN A CA 1
ATOM 1653 C C . GLN A 1 222 ? -11.477 -8.054 11.553 1.00 90.69 222 GLN A C 1
ATOM 1655 O O . GLN A 1 222 ? -12.072 -6.986 11.701 1.00 90.69 222 GLN A O 1
ATOM 1660 N N . VAL A 1 223 ? -10.231 -8.248 11.990 1.00 92.12 223 VAL A N 1
ATOM 1661 C CA . VAL A 1 223 ? -9.358 -7.165 12.465 1.00 92.12 223 VAL A CA 1
ATOM 1662 C C . VAL A 1 223 ? -9.473 -5.976 11.511 1.00 92.12 223 VAL A C 1
ATOM 1664 O O . VAL A 1 223 ? -9.514 -6.164 10.295 1.00 92.12 223 VAL A O 1
ATOM 1667 N N . GLY A 1 224 ? -9.581 -4.761 12.039 1.00 93.56 224 GLY A N 1
ATOM 1668 C CA . GLY A 1 224 ? -9.674 -3.558 11.219 1.00 93.56 224 GLY A CA 1
ATOM 1669 C C . GLY A 1 224 ? -10.982 -3.385 10.438 1.00 93.56 224 GLY A C 1
ATOM 1670 O O . GLY A 1 224 ? -10.988 -2.587 9.515 1.00 93.56 224 GLY A O 1
ATOM 1671 N N . ASP A 1 225 ? -12.068 -4.105 10.737 1.00 95.56 225 ASP A N 1
ATOM 1672 C CA . ASP A 1 225 ? -13.417 -3.669 10.338 1.00 95.56 225 ASP A CA 1
ATOM 1673 C C . ASP A 1 225 ? -13.926 -2.559 11.275 1.00 95.56 225 ASP A C 1
ATOM 1675 O O . ASP A 1 225 ? -13.383 -2.343 12.362 1.00 95.56 225 ASP A O 1
ATOM 1679 N N . LEU A 1 226 ? -14.973 -1.838 10.871 1.00 96.81 226 LEU A N 1
ATOM 1680 C CA . LEU A 1 226 ? -15.616 -0.818 11.702 1.00 96.81 226 LEU A CA 1
ATOM 1681 C C . LEU A 1 226 ? -16.863 -1.375 12.388 1.00 96.81 226 LEU A C 1
ATOM 1683 O O . LEU A 1 226 ? -17.702 -2.004 11.744 1.00 96.81 226 LEU A O 1
ATOM 1687 N N . ILE A 1 227 ? -17.015 -1.081 13.674 1.00 94.88 227 ILE A N 1
ATOM 1688 C CA . ILE A 1 227 ? -18.223 -1.347 14.459 1.00 94.88 227 ILE A CA 1
ATOM 1689 C C . ILE A 1 227 ? -18.921 -0.024 14.743 1.00 94.88 227 ILE A C 1
ATOM 1691 O O . ILE A 1 227 ? -18.286 0.932 15.183 1.00 94.88 227 ILE A O 1
ATOM 1695 N N . PHE A 1 228 ? -20.235 0.002 14.537 1.00 94.00 228 PHE A N 1
ATOM 1696 C CA . PHE A 1 228 ? -21.089 1.145 14.835 1.00 94.00 228 PHE A CA 1
ATOM 1697 C C . PHE A 1 228 ? -22.069 0.791 15.941 1.00 94.00 228 PHE A C 1
ATOM 1699 O O . PHE A 1 228 ? -22.762 -0.228 15.866 1.00 94.00 228 PHE A O 1
ATOM 1706 N N . ILE A 1 229 ? -22.136 1.654 16.945 1.00 89.25 229 ILE A N 1
ATOM 1707 C CA . ILE A 1 229 ? -23.010 1.522 18.107 1.00 89.25 229 ILE A CA 1
ATOM 1708 C C . ILE A 1 229 ? -23.959 2.720 18.120 1.00 89.25 229 ILE A C 1
ATOM 1710 O O . ILE A 1 229 ? -23.559 3.842 17.820 1.00 89.25 229 ILE A O 1
ATOM 1714 N N . GLU A 1 230 ? -25.226 2.475 18.424 1.00 82.19 230 GLU A N 1
ATOM 1715 C CA . GLU A 1 230 ? -26.248 3.495 18.636 1.00 82.19 230 GLU A CA 1
ATOM 1716 C C . GLU A 1 230 ? -26.477 3.722 20.133 1.00 82.19 230 GLU A C 1
ATOM 1718 O O . GLU A 1 230 ? -26.297 2.810 20.944 1.00 82.19 230 GLU A O 1
ATOM 1723 N N . ASN A 1 231 ? -26.925 4.936 20.469 1.00 68.12 231 ASN A N 1
ATOM 1724 C CA . ASN A 1 231 ? -27.219 5.411 21.821 1.00 68.12 231 ASN A CA 1
ATOM 1725 C C . ASN A 1 231 ? -25.992 5.472 22.769 1.00 68.12 231 ASN A C 1
ATOM 1727 O O . ASN A 1 231 ? -25.886 4.676 23.704 1.00 68.12 231 ASN A O 1
ATOM 1731 N N . PRO A 1 232 ? -25.070 6.441 22.583 1.00 68.00 232 PRO A N 1
ATOM 1732 C CA . PRO A 1 232 ? -25.013 7.434 21.510 1.00 68.00 232 PRO A CA 1
ATOM 1733 C C . PRO A 1 232 ? -24.330 6.870 20.254 1.00 68.00 232 PRO A C 1
ATOM 1735 O O . PRO A 1 232 ? -23.652 5.848 20.313 1.00 68.00 232 PRO A O 1
ATOM 1738 N N . GLY A 1 233 ? -24.510 7.539 19.110 1.00 85.19 233 GLY A N 1
ATOM 1739 C CA . GLY A 1 233 ? -23.830 7.171 17.866 1.00 85.19 233 GLY A CA 1
ATOM 1740 C C . GLY A 1 233 ? -22.308 7.154 18.044 1.00 85.19 233 GLY A C 1
ATOM 1741 O O . GLY A 1 233 ? -21.706 8.196 18.292 1.00 85.19 233 GLY A O 1
ATOM 1742 N N . HIS A 1 234 ? -21.694 5.983 17.907 1.00 92.69 234 HIS A N 1
ATOM 1743 C CA . HIS A 1 234 ? -20.276 5.741 18.172 1.00 92.69 234 HIS A CA 1
ATOM 1744 C C . HIS A 1 234 ? -19.679 4.810 17.116 1.00 92.69 234 HIS A C 1
ATOM 1746 O O . HIS A 1 234 ? -20.373 3.946 16.578 1.00 92.69 234 HIS A O 1
ATOM 1752 N N . VAL A 1 235 ? -18.389 4.979 16.827 1.00 95.69 235 VAL A N 1
ATOM 1753 C CA . VAL A 1 235 ? -17.638 4.126 15.899 1.00 95.69 235 VAL A CA 1
ATOM 1754 C C . VAL A 1 235 ? -16.352 3.624 16.546 1.00 95.69 235 VAL A C 1
ATOM 1756 O O . VAL A 1 235 ? -15.666 4.348 17.270 1.00 95.69 235 VAL A O 1
ATOM 1759 N N . ALA A 1 236 ? -16.034 2.363 16.283 1.00 96.31 236 ALA A N 1
ATOM 1760 C CA . ALA A 1 236 ? -14.868 1.668 16.800 1.00 96.31 236 ALA A CA 1
ATOM 1761 C C . ALA A 1 236 ? -14.210 0.815 15.711 1.00 96.31 236 ALA A C 1
ATOM 1763 O O . ALA A 1 236 ? -14.842 0.471 14.712 1.00 96.31 236 ALA A O 1
ATOM 1764 N N . ILE A 1 237 ? -12.946 0.449 15.918 1.00 97.62 237 ILE A N 1
ATOM 1765 C CA . ILE A 1 237 ? -12.198 -0.449 15.032 1.00 97.62 237 ILE A CA 1
ATOM 1766 C C . ILE A 1 237 ? -12.147 -1.832 15.684 1.00 97.62 237 ILE A C 1
ATOM 1768 O O . ILE A 1 237 ? -11.791 -1.947 16.855 1.00 97.62 237 ILE A O 1
ATOM 1772 N N . VAL A 1 238 ? -12.464 -2.893 14.944 1.00 96.31 238 VAL A N 1
ATOM 1773 C CA . VAL A 1 238 ? -12.301 -4.274 15.414 1.00 96.31 238 VAL A CA 1
ATOM 1774 C C . VAL A 1 238 ? -10.829 -4.542 15.726 1.00 96.31 238 VAL A C 1
ATOM 1776 O O . VAL A 1 238 ? -9.974 -4.430 14.849 1.00 96.31 238 VAL A O 1
ATOM 1779 N N . TYR A 1 239 ? -10.544 -4.914 16.973 1.00 94.94 239 TYR A N 1
ATOM 1780 C CA . TYR A 1 239 ? -9.202 -5.201 17.474 1.00 94.94 239 TYR A CA 1
ATOM 1781 C C . TYR A 1 239 ? -8.897 -6.703 17.429 1.00 94.94 239 TYR A C 1
ATOM 1783 O O . TYR A 1 239 ? -7.952 -7.121 16.767 1.00 94.94 239 TYR A O 1
ATOM 1791 N N . ASP A 1 240 ? -9.733 -7.515 18.082 1.00 89.75 240 ASP A N 1
ATOM 1792 C CA . ASP A 1 240 ? -9.613 -8.977 18.135 1.00 89.75 240 ASP A CA 1
ATOM 1793 C C . ASP A 1 240 ? -11.0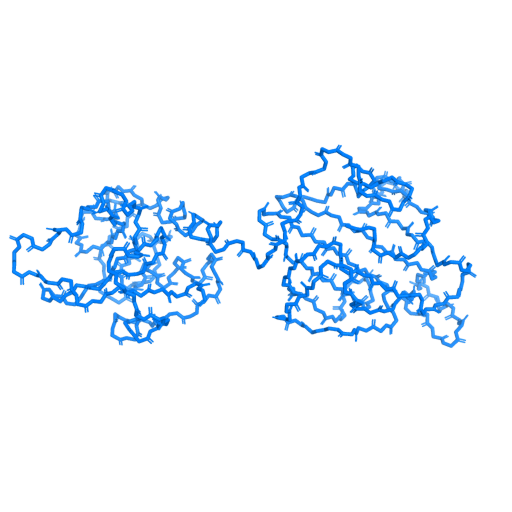21 -9.590 18.016 1.00 89.75 240 ASP A C 1
ATOM 1795 O O . ASP A 1 240 ? -11.772 -9.597 18.995 1.00 89.75 240 ASP A O 1
ATOM 1799 N N . PRO A 1 241 ? -11.429 -10.077 16.830 1.00 86.25 241 PRO A N 1
ATOM 1800 C CA . PRO A 1 241 ? -12.768 -10.626 16.635 1.00 86.25 241 PRO A CA 1
ATOM 1801 C C . PRO A 1 241 ? -13.006 -11.931 17.400 1.00 86.25 241 PRO A C 1
ATOM 1803 O O . PRO A 1 241 ? -14.144 -12.199 17.784 1.00 86.25 241 PRO A O 1
ATOM 1806 N N . ALA A 1 242 ? -11.958 -12.713 17.689 1.00 81.56 242 ALA A N 1
ATOM 1807 C CA . ALA A 1 242 ? -12.088 -13.959 18.443 1.00 81.56 242 ALA A CA 1
ATOM 1808 C C . ALA A 1 242 ? -12.435 -13.688 19.914 1.00 81.56 242 ALA A C 1
ATOM 1810 O O . ALA A 1 242 ? -13.225 -14.417 20.510 1.00 81.56 242 ALA A O 1
ATOM 1811 N N . LYS A 1 243 ? -11.893 -12.603 20.478 1.00 84.25 243 LYS A N 1
ATOM 1812 C CA . LYS A 1 243 ? -12.227 -12.126 21.830 1.00 84.25 243 LYS A CA 1
ATOM 1813 C C . LYS A 1 243 ? -13.370 -11.119 21.861 1.00 84.25 243 LYS A C 1
ATOM 1815 O O . LYS A 1 243 ? -13.716 -10.645 22.935 1.00 84.25 243 LYS A O 1
ATOM 1820 N N . ARG A 1 244 ? -13.946 -10.785 20.701 1.00 89.38 244 ARG A N 1
ATOM 1821 C CA . ARG A 1 244 ? -14.956 -9.731 20.546 1.00 89.38 244 ARG A CA 1
ATOM 1822 C C . ARG A 1 244 ? -14.476 -8.379 21.082 1.00 89.38 244 ARG A C 1
ATOM 1824 O O . ARG A 1 244 ? -15.211 -7.710 21.793 1.00 89.38 244 ARG A O 1
ATOM 1831 N N . GLN A 1 245 ? -13.256 -7.971 20.748 1.00 93.38 245 GLN A N 1
ATOM 1832 C CA . GLN A 1 245 ? -12.654 -6.727 21.230 1.00 93.38 245 GLN A CA 1
ATOM 1833 C C . GLN A 1 245 ? -12.530 -5.677 20.136 1.00 93.38 245 GLN A C 1
ATOM 1835 O O . GLN A 1 245 ? -12.234 -5.983 18.976 1.00 93.38 245 GLN A O 1
ATOM 1840 N N . MET A 1 246 ? -12.699 -4.418 20.525 1.00 94.56 246 MET A N 1
ATOM 1841 C CA . MET A 1 246 ? -12.562 -3.243 19.675 1.00 94.56 246 MET A CA 1
ATOM 1842 C C . MET A 1 246 ? -11.657 -2.196 20.321 1.00 94.56 246 MET A C 1
ATOM 1844 O O . MET A 1 246 ? -11.645 -2.040 21.538 1.00 94.56 246 MET A O 1
ATOM 1848 N N . ILE A 1 247 ? -10.930 -1.453 19.492 1.00 96.94 247 ILE A N 1
ATOM 1849 C CA . ILE A 1 247 ? -10.140 -0.291 19.893 1.00 96.94 247 ILE A CA 1
ATOM 1850 C C . ILE A 1 247 ? -10.877 0.985 19.487 1.00 96.94 247 ILE A C 1
ATOM 1852 O O . ILE A 1 247 ? -11.323 1.131 18.344 1.00 96.94 247 ILE A O 1
ATOM 1856 N N . HIS A 1 248 ? -11.048 1.903 20.434 1.00 95.44 248 HIS A N 1
ATOM 1857 C CA . HIS A 1 248 ? -11.829 3.120 20.221 1.00 95.44 248 HIS A CA 1
ATOM 1858 C C . HIS A 1 248 ? -11.476 4.218 21.226 1.00 95.44 248 HIS A C 1
ATOM 1860 O O . HIS A 1 248 ? -10.811 3.977 22.231 1.00 95.44 248 HIS A O 1
ATOM 1866 N N . ILE A 1 249 ? -11.983 5.423 20.967 1.00 94.50 249 ILE A N 1
ATOM 1867 C CA . ILE A 1 249 ? -12.045 6.521 21.931 1.00 94.50 249 ILE A CA 1
ATOM 1868 C C . ILE A 1 249 ? -13.499 6.987 22.016 1.00 94.50 249 ILE A C 1
ATOM 1870 O O . ILE A 1 249 ? -14.079 7.390 21.013 1.00 94.50 249 ILE A O 1
ATOM 1874 N N . GLY A 1 250 ? -14.122 6.847 23.185 1.00 88.19 250 GLY A N 1
ATOM 1875 C CA . GLY A 1 250 ? -15.533 7.213 23.401 1.00 88.19 250 GLY A CA 1
ATOM 1876 C C . GLY A 1 250 ? -15.754 8.184 24.560 1.00 88.19 250 GLY A C 1
ATOM 1877 O O . GLY A 1 250 ? -16.853 8.700 24.723 1.00 88.19 250 GLY A O 1
ATOM 1878 N N . ASP A 1 251 ? -14.722 8.422 25.368 1.00 86.81 251 ASP A N 1
ATOM 1879 C CA . ASP A 1 251 ? -14.785 9.188 26.607 1.00 86.81 251 ASP A CA 1
ATOM 1880 C C . ASP A 1 251 ? -13.398 9.749 26.981 1.00 86.81 251 ASP A C 1
ATOM 1882 O O . ASP A 1 251 ? -12.407 9.612 26.256 1.00 86.81 251 ASP A O 1
ATOM 1886 N N . ASP A 1 252 ? -13.319 10.408 28.132 1.00 83.12 252 ASP A N 1
ATOM 1887 C CA . ASP A 1 252 ? -12.106 11.026 28.666 1.00 83.12 252 ASP A CA 1
ATOM 1888 C C . ASP A 1 252 ? -11.046 10.029 29.171 1.00 83.12 252 ASP A C 1
ATOM 1890 O O . ASP A 1 252 ? -9.940 10.446 29.528 1.00 83.12 252 ASP A O 1
ATOM 1894 N N . LYS A 1 253 ? -11.317 8.717 29.129 1.00 87.88 253 LYS A N 1
ATOM 1895 C CA . LYS A 1 253 ? -10.331 7.673 29.454 1.00 87.88 253 LYS A CA 1
ATOM 1896 C C . LYS A 1 253 ? -9.318 7.451 28.332 1.00 87.88 253 LYS A C 1
ATOM 1898 O O . LYS A 1 253 ? -8.340 6.736 28.533 1.00 87.88 253 LYS A O 1
ATOM 1903 N N . GLY A 1 254 ? -9.511 8.094 27.181 1.00 92.25 254 GLY A N 1
ATOM 1904 C CA . GLY A 1 254 ? -8.617 8.016 26.031 1.00 92.25 254 GLY A CA 1
ATOM 1905 C C . GLY A 1 254 ? -8.842 6.770 25.179 1.00 92.25 254 GLY A C 1
ATOM 1906 O O . GLY A 1 254 ? -9.907 6.150 25.224 1.00 92.25 254 GLY A O 1
ATOM 1907 N N . VAL A 1 255 ? -7.860 6.439 24.335 1.00 96.81 255 VAL A N 1
ATOM 1908 C CA . VAL A 1 255 ? -7.959 5.261 23.463 1.00 96.81 255 VAL A CA 1
ATOM 1909 C C . VAL A 1 255 ? -7.829 4.005 24.315 1.00 96.81 255 VAL A C 1
ATOM 1911 O O . VAL A 1 255 ? -6.852 3.835 25.049 1.00 96.81 255 VAL A O 1
ATOM 1914 N N . GLN A 1 256 ? -8.810 3.121 24.190 1.00 95.12 256 GLN A N 1
ATOM 1915 C CA . GLN A 1 256 ? -8.958 1.919 25.000 1.00 95.12 256 GLN A CA 1
ATOM 1916 C C . GLN A 1 256 ? -9.384 0.731 24.138 1.00 95.12 256 GLN A C 1
ATOM 1918 O O . GLN A 1 256 ? -9.962 0.901 23.061 1.00 95.12 256 GLN A O 1
ATOM 1923 N N . ILE A 1 257 ? -9.083 -0.470 24.632 1.00 95.31 257 ILE A N 1
ATOM 1924 C CA . ILE A 1 257 ? -9.630 -1.720 24.110 1.00 95.31 257 ILE A CA 1
ATOM 1925 C C . ILE A 1 257 ? -10.747 -2.147 25.052 1.00 95.31 257 ILE A C 1
ATOM 1927 O O . ILE A 1 257 ? -10.519 -2.295 26.252 1.00 95.31 257 ILE A O 1
ATOM 1931 N N . THR A 1 258 ? -11.940 -2.337 24.507 1.00 91.50 258 THR A N 1
ATOM 1932 C CA . THR A 1 258 ? -13.092 -2.875 25.233 1.00 91.50 258 THR A CA 1
ATOM 1933 C C . THR A 1 258 ? -13.733 -3.995 24.431 1.00 91.50 258 THR A C 1
ATOM 1935 O O . THR A 1 258 ? -13.453 -4.166 23.240 1.00 91.50 258 THR A O 1
ATOM 1938 N N . ASP A 1 259 ? -14.588 -4.774 25.081 1.00 89.81 259 ASP A N 1
ATOM 1939 C CA . ASP A 1 259 ? -15.391 -5.774 24.390 1.00 89.81 259 ASP A CA 1
ATOM 1940 C C . ASP A 1 259 ? -16.487 -5.093 23.550 1.00 89.81 259 ASP A C 1
ATOM 1942 O O . ASP A 1 259 ? -16.922 -3.977 23.838 1.00 89.81 259 ASP A O 1
ATOM 1946 N N . TYR A 1 260 ? -16.995 -5.778 22.525 1.00 83.19 260 TYR A N 1
ATOM 1947 C CA . TYR A 1 260 ? -18.117 -5.319 21.693 1.00 83.19 260 TYR A CA 1
ATOM 1948 C C . TYR A 1 260 ? -19.366 -5.014 22.518 1.00 83.19 260 TYR A C 1
ATOM 1950 O O . TYR A 1 260 ? -20.204 -4.206 22.116 1.00 83.19 260 TYR A O 1
ATOM 1958 N N . ASP A 1 261 ? -19.457 -5.641 23.689 1.00 70.56 261 ASP A N 1
ATOM 1959 C CA . ASP A 1 261 ? -20.529 -5.478 24.658 1.00 70.56 261 ASP A CA 1
ATOM 1960 C C . ASP A 1 261 ? -20.316 -4.237 25.556 1.00 70.56 261 ASP A C 1
ATOM 1962 O O . ASP A 1 261 ? -20.953 -4.100 26.600 1.00 70.56 261 ASP A O 1
ATOM 1966 N N . TYR A 1 262 ? -19.511 -3.262 25.096 1.00 61.94 262 TYR A N 1
ATOM 1967 C CA . TYR A 1 262 ? -19.476 -1.854 25.551 1.00 61.94 262 TYR A CA 1
ATOM 1968 C C . TYR A 1 262 ? -20.884 -1.251 25.785 1.00 61.94 262 TYR A C 1
ATOM 1970 O O . TYR A 1 262 ? -21.067 -0.329 26.574 1.00 61.94 262 TYR A O 1
ATOM 1978 N N . ALA A 1 263 ? -21.898 -1.878 25.189 1.00 51.53 263 ALA A N 1
ATOM 1979 C CA . ALA A 1 263 ? -23.339 -1.752 25.358 1.00 51.53 263 ALA A CA 1
ATOM 1980 C C . ALA A 1 263 ? -23.970 -1.979 26.755 1.00 51.53 263 ALA A C 1
ATOM 1982 O O . ALA A 1 263 ? -25.200 -1.965 26.848 1.00 51.53 263 ALA A O 1
ATOM 1983 N N . ALA A 1 264 ? -23.222 -2.116 27.856 1.00 51.47 264 ALA A N 1
ATOM 1984 C CA . ALA A 1 264 ? -23.786 -2.366 29.198 1.00 51.47 264 ALA A CA 1
ATOM 1985 C C . ALA A 1 264 ? -24.737 -1.263 29.757 1.00 51.47 264 ALA A C 1
ATOM 1987 O O . ALA A 1 264 ? -25.194 -1.355 30.895 1.00 51.47 264 ALA A O 1
ATOM 1988 N N . ARG A 1 265 ? -25.067 -0.219 28.978 1.00 54.38 265 ARG A N 1
ATOM 1989 C CA . ARG A 1 265 ? -25.993 0.880 29.327 1.00 54.38 265 ARG A CA 1
ATOM 1990 C C . ARG A 1 265 ? -27.058 1.171 28.250 1.00 54.38 265 ARG A C 1
ATOM 1992 O O . ARG A 1 265 ? -27.377 2.329 28.006 1.00 54.38 265 ARG A O 1
ATOM 1999 N N . GLY A 1 266 ? -27.599 0.147 27.583 1.00 60.09 266 GLY A N 1
ATOM 2000 C CA . GLY A 1 266 ? -28.671 0.328 26.583 1.00 60.09 266 GLY A CA 1
ATOM 2001 C C . GLY A 1 266 ? -28.189 0.842 25.222 1.00 60.09 266 GLY A C 1
ATOM 2002 O O . GLY A 1 266 ? -28.973 1.411 24.459 1.00 60.09 266 GLY A O 1
ATOM 2003 N N . GLN A 1 267 ? -26.903 0.645 24.927 1.00 71.69 267 GLN A N 1
ATOM 2004 C CA . GLN A 1 267 ? -26.317 0.912 23.614 1.00 71.69 267 GLN A CA 1
ATOM 2005 C C . GLN A 1 267 ? -26.445 -0.349 22.758 1.00 71.69 267 GLN A C 1
ATOM 2007 O O . GLN A 1 267 ? -26.466 -1.458 23.288 1.00 71.69 267 GLN A O 1
ATOM 2012 N N . ARG A 1 268 ? -26.549 -0.219 21.437 1.00 78.62 268 ARG A N 1
ATOM 2013 C CA . ARG A 1 268 ? -26.736 -1.379 20.552 1.00 78.62 268 ARG A CA 1
ATOM 2014 C C . ARG A 1 268 ? -25.808 -1.299 19.358 1.00 78.62 268 ARG A C 1
ATOM 2016 O O . ARG A 1 268 ? -25.757 -0.274 18.692 1.00 78.62 268 ARG A O 1
ATOM 2023 N N . MET A 1 269 ? -25.121 -2.395 19.042 1.00 86.81 269 MET A N 1
ATOM 2024 C CA . MET A 1 269 ? -24.416 -2.509 17.768 1.00 86.81 269 MET A CA 1
ATOM 2025 C C . MET A 1 269 ? -25.430 -2.486 16.618 1.00 86.81 269 MET A C 1
ATOM 2027 O O . MET A 1 269 ? -26.318 -3.338 16.548 1.00 86.81 269 MET A O 1
ATOM 2031 N N . VAL A 1 270 ? -25.291 -1.509 15.726 1.00 89.00 270 VAL A N 1
ATOM 2032 C CA . VAL A 1 270 ? -26.212 -1.285 14.602 1.00 89.00 270 VAL A CA 1
ATOM 2033 C C . VAL A 1 270 ? -25.625 -1.687 13.259 1.00 89.00 270 VAL A C 1
ATOM 2035 O O . VAL A 1 270 ? -26.376 -2.014 12.342 1.00 89.00 270 VAL A O 1
ATOM 2038 N N . ALA A 1 271 ? -24.298 -1.702 13.126 1.00 92.00 271 ALA A N 1
ATOM 2039 C CA . ALA A 1 271 ? -23.648 -2.154 11.905 1.00 92.00 271 ALA A CA 1
ATOM 2040 C C . ALA A 1 271 ? -22.206 -2.604 12.139 1.00 92.00 271 ALA A C 1
ATOM 2042 O O . ALA A 1 271 ? -21.505 -2.077 13.003 1.00 92.00 271 ALA A O 1
ATOM 2043 N N . VAL A 1 272 ? -21.758 -3.517 11.279 1.00 93.75 272 VAL A N 1
ATOM 2044 C CA . VAL A 1 272 ? -20.346 -3.841 11.070 1.00 93.75 272 VAL A CA 1
ATOM 2045 C C . VAL A 1 272 ? -20.024 -3.565 9.608 1.00 93.75 272 VAL A C 1
ATOM 2047 O O . VAL A 1 272 ? -20.778 -3.984 8.721 1.00 93.75 272 VAL A O 1
ATOM 2050 N N . LYS A 1 273 ? -18.946 -2.824 9.348 1.00 95.44 273 LYS A N 1
ATOM 2051 C CA . LYS A 1 273 ? -18.553 -2.408 8.000 1.00 95.44 273 LYS A CA 1
ATOM 2052 C C . LYS A 1 273 ? -17.161 -2.890 7.655 1.00 95.44 273 LYS A C 1
ATOM 2054 O O . LYS A 1 273 ? -16.192 -2.571 8.339 1.00 95.44 273 LYS A O 1
ATOM 2059 N N . ASN A 1 274 ? -17.086 -3.581 6.529 1.00 91.25 274 ASN A N 1
ATOM 2060 C CA . ASN A 1 274 ? -15.847 -3.887 5.852 1.00 91.25 274 ASN A CA 1
ATOM 2061 C C . ASN A 1 274 ? -15.551 -2.787 4.835 1.00 91.25 274 ASN A C 1
ATOM 2063 O O . ASN A 1 274 ? -16.253 -2.654 3.830 1.00 91.25 274 ASN A O 1
ATOM 2067 N N . VAL A 1 275 ? -14.523 -1.991 5.114 1.00 88.06 275 VAL A N 1
ATOM 2068 C CA . VAL A 1 275 ? -14.113 -0.854 4.275 1.00 88.06 275 VAL A CA 1
ATOM 2069 C C . VAL A 1 275 ? -12.803 -1.114 3.523 1.00 88.06 275 VAL A C 1
ATOM 2071 O O . VAL A 1 275 ? -12.287 -0.205 2.880 1.00 88.06 275 VAL A O 1
ATOM 2074 N N . LEU A 1 276 ? -12.255 -2.332 3.610 1.00 80.38 276 LEU A N 1
ATOM 2075 C CA . LEU A 1 276 ? -10.930 -2.677 3.084 1.00 80.38 276 LEU A CA 1
ATOM 2076 C C . LEU A 1 276 ? -10.969 -3.684 1.913 1.00 80.38 276 LEU A C 1
ATOM 2078 O O . LEU A 1 276 ? -9.971 -3.761 1.195 1.00 80.38 276 LEU A O 1
ATOM 2082 N N . ASP A 1 277 ? -12.083 -4.408 1.697 1.00 68.81 277 ASP A N 1
ATOM 2083 C CA . ASP A 1 277 ? -12.232 -5.482 0.682 1.00 68.81 277 ASP A CA 1
ATOM 2084 C C . ASP A 1 277 ? -13.043 -5.151 -0.591 1.00 68.81 277 ASP A C 1
ATOM 2086 O O . ASP A 1 277 ? -14.269 -4.863 -0.517 1.00 68.81 277 ASP A O 1
#

Foldseek 3Di:
DQFFPAPAFPDFAQDDDPNDTDLFTKTADPDFLDKFTFTWDQAKFFWQAFQQDVLFGTKTKTDLAQQKIKIKGQFPFAPDGHGDIDGGGDGGGMWHKHCQDPSDADPPIGGGIIGMFMGHNNGTDTCVVQDDPSHGDPPRDPSDNDYNPLQRLLVQLLVVLCVFDFAQQAFEDPQDQCSVVRYDHFQSSLQNSCCVRVVDRCDRDLVSNQVAADWDDLVPDDRQKWWFKVPPTGIWTDNDSVQQWTWTDHHNRTTHIDHVVPVPPPMGTDTIHDRRD

Organism: Bacillus cereus (NCBI:txid1396)

pLDDT: mean 85.7, std 12.94, range [38.78, 98.44]